Protein AF-A0A554VEY0-F1 (afdb_monomer)

Mean predicted aligned error: 21.88 Å

Solvent-accessible surface area (backbone atoms only — not comparable to full-atom values): 19152 Å² total; per-residue (Å²): 123,80,42,67,75,63,59,64,52,48,30,68,74,71,69,50,80,74,52,72,66,58,48,48,42,41,59,70,47,52,91,49,82,88,79,50,58,67,64,71,43,78,49,68,50,99,81,55,27,39,37,39,31,32,68,87,72,49,74,50,74,48,72,47,91,69,84,65,83,89,52,62,75,72,75,48,81,67,46,56,59,55,53,48,55,51,51,51,51,51,52,56,58,52,74,75,55,78,84,90,50,93,98,57,71,98,56,102,76,62,69,49,70,72,53,48,55,52,54,61,55,50,79,69,66,71,76,70,98,71,74,65,61,76,77,45,85,65,47,51,58,53,52,5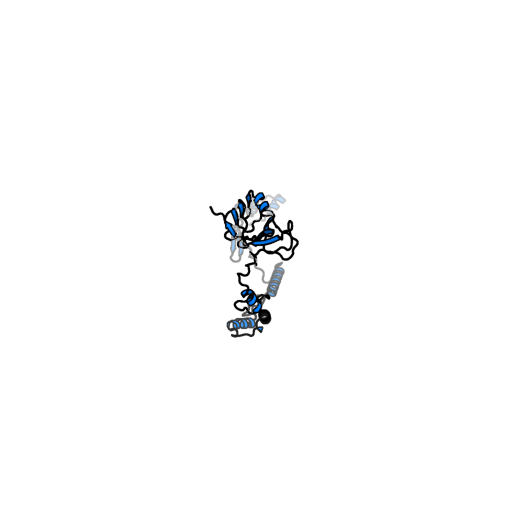2,51,53,51,53,57,54,72,71,55,79,83,88,50,94,98,57,76,96,54,101,76,65,70,48,71,69,53,48,52,53,55,69,67,53,56,92,71,71,76,67,66,90,58,45,81,61,70,40,75,69,85,48,66,59,98,86,31,49,28,32,37,32,38,40,78,47,73,81,74,94,65,71,37,31,45,33,38,41,34,59,56,69,48,86,84,54,77,47,48,32,41,38,65,78,73,89,74,85,88,69,94,72,77,78,63,75,39,51,44,58,60,56,24,50,78,54,75,20,48,72,47,80,50,51,42,38,38,40,39,32,58,45,75,80,60,64,78,32,32,44,36,41,38,34,54,64,63,78,92,91,61,65,95,68,61,79,46,82,45,68,68,73,133

Organism: NCBI:txid2047982

Structure (mmCIF, N/CA/C/O backbone):
data_AF-A0A554VEY0-F1
#
_entry.id   AF-A0A554VEY0-F1
#
loop_
_atom_site.group_PDB
_atom_site.id
_atom_site.type_symbol
_atom_site.label_atom_id
_atom_site.label_alt_id
_atom_site.label_comp_id
_atom_site.label_asym_id
_atom_site.label_entity_id
_atom_site.label_seq_id
_atom_site.pdbx_PDB_ins_code
_atom_site.Cartn_x
_atom_site.Cartn_y
_atom_site.Cartn_z
_atom_site.occupancy
_atom_site.B_iso_or_equiv
_atom_site.auth_seq_id
_atom_site.auth_comp_id
_atom_site.auth_asym_id
_atom_site.auth_atom_id
_atom_site.pdbx_PDB_model_num
ATOM 1 N N . MET A 1 1 ? 37.063 16.895 -83.286 1.00 59.06 1 MET A N 1
ATOM 2 C CA . MET A 1 1 ? 37.687 16.487 -82.000 1.00 59.06 1 MET A CA 1
ATOM 3 C C . MET A 1 1 ? 37.494 17.622 -81.015 1.00 59.06 1 MET A C 1
ATOM 5 O O . MET A 1 1 ? 37.736 18.751 -81.431 1.00 59.06 1 MET A O 1
ATOM 9 N N . LYS A 1 2 ? 37.096 17.341 -79.762 1.00 71.31 2 LYS A N 1
ATOM 10 C CA . LYS A 1 2 ? 36.996 18.375 -78.718 1.00 71.31 2 LYS A CA 1
ATOM 11 C C . LYS A 1 2 ? 38.356 19.089 -78.577 1.00 71.31 2 LYS A C 1
ATOM 13 O O . LYS A 1 2 ? 39.394 18.428 -78.534 1.00 71.31 2 LYS A O 1
ATOM 18 N N . LYS A 1 3 ? 38.370 20.419 -78.570 1.00 81.19 3 LYS A N 1
ATOM 19 C CA . LYS A 1 3 ? 39.560 21.266 -78.435 1.00 81.19 3 LYS A CA 1
ATOM 20 C C . LYS A 1 3 ? 39.662 21.784 -76.994 1.00 81.19 3 LYS A C 1
ATOM 22 O O . LYS A 1 3 ? 38.644 22.114 -76.392 1.00 81.19 3 LYS A O 1
ATOM 27 N N . PRO A 1 4 ? 40.872 21.853 -76.416 1.00 80.31 4 PRO A N 1
ATOM 28 C CA . PRO A 1 4 ? 41.044 22.288 -75.036 1.00 80.31 4 PRO A CA 1
ATOM 29 C C . PRO A 1 4 ? 40.808 23.800 -74.868 1.00 80.31 4 PRO A C 1
ATOM 31 O O . PRO A 1 4 ? 41.247 24.603 -75.690 1.00 80.31 4 PRO A O 1
ATOM 34 N N . LEU A 1 5 ? 40.199 24.186 -73.737 1.00 77.50 5 LEU A N 1
ATOM 35 C CA . LEU A 1 5 ? 39.862 25.575 -73.362 1.00 77.50 5 LEU A CA 1
ATOM 36 C C . LEU A 1 5 ? 41.054 26.549 -73.436 1.00 77.50 5 LEU A C 1
ATOM 38 O O . LEU A 1 5 ? 40.862 27.739 -73.678 1.00 77.50 5 LEU A O 1
ATOM 42 N N . HIS A 1 6 ? 42.285 26.071 -73.231 1.00 82.38 6 HIS A N 1
ATOM 43 C CA . HIS A 1 6 ? 43.461 26.944 -73.226 1.00 82.38 6 HIS A CA 1
ATOM 44 C C . HIS A 1 6 ? 43.762 27.570 -74.597 1.00 82.38 6 HIS A C 1
ATOM 46 O O . HIS A 1 6 ? 44.357 28.638 -74.628 1.00 82.38 6 HIS A O 1
ATOM 52 N N . LEU A 1 7 ? 43.308 26.977 -75.709 1.00 85.62 7 LEU A N 1
ATOM 53 C CA . LEU A 1 7 ? 43.541 27.532 -77.049 1.00 85.62 7 LEU A CA 1
ATOM 54 C C . LEU A 1 7 ? 42.866 28.894 -77.242 1.00 85.62 7 LEU A C 1
ATOM 56 O O . LEU A 1 7 ? 43.456 29.786 -77.842 1.00 85.62 7 LEU A O 1
ATOM 60 N N . ILE A 1 8 ? 41.668 29.072 -76.671 1.00 84.38 8 ILE A N 1
ATOM 61 C CA . ILE A 1 8 ? 40.968 30.362 -76.687 1.00 84.38 8 ILE A CA 1
ATOM 62 C C . ILE A 1 8 ? 41.798 31.409 -75.941 1.00 84.38 8 ILE A C 1
ATOM 64 O O . ILE A 1 8 ? 41.966 32.519 -76.434 1.00 84.38 8 ILE A O 1
ATOM 68 N N . LYS A 1 9 ? 42.355 31.048 -74.775 1.00 86.19 9 LYS A N 1
ATOM 69 C CA . LYS A 1 9 ? 43.206 31.953 -73.988 1.00 86.19 9 LYS A CA 1
ATOM 70 C C . LYS A 1 9 ? 44.446 32.368 -74.769 1.00 86.19 9 LYS A C 1
ATOM 72 O O . LYS A 1 9 ? 44.747 33.553 -74.814 1.00 86.19 9 LYS A O 1
ATOM 77 N N . THR A 1 10 ? 45.097 31.418 -75.439 1.00 89.88 10 THR A N 1
ATOM 78 C CA . THR A 1 10 ? 46.284 31.701 -76.248 1.00 89.88 10 THR A CA 1
ATOM 79 C C . THR A 1 10 ? 45.993 32.729 -77.340 1.00 89.88 10 THR A C 1
ATOM 81 O O . THR A 1 10 ? 46.757 33.673 -77.454 1.00 89.88 10 THR A O 1
ATOM 84 N N . TRP A 1 11 ? 44.873 32.634 -78.069 1.00 91.50 11 TRP A N 1
ATOM 85 C CA . TRP A 1 11 ? 44.513 33.636 -79.088 1.00 91.50 11 TRP A CA 1
ATOM 86 C C . TRP A 1 11 ? 44.357 35.051 -78.517 1.00 91.50 11 TRP A C 1
ATOM 88 O O . TRP A 1 11 ? 44.820 36.017 -79.119 1.00 91.50 11 TRP A O 1
ATOM 98 N N . PHE A 1 12 ? 43.759 35.185 -77.329 1.00 86.00 12 PHE A N 1
ATOM 99 C CA . PHE A 1 12 ? 43.650 36.484 -76.657 1.00 86.00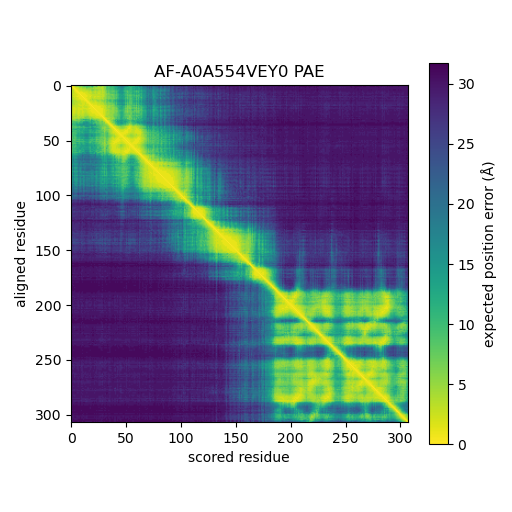 12 PHE A CA 1
ATOM 100 C C . PHE A 1 12 ? 44.999 37.009 -76.150 1.00 86.00 12 PHE A C 1
ATOM 102 O O . PHE A 1 12 ? 45.239 38.212 -76.204 1.00 86.00 12 PHE A O 1
ATOM 109 N N . GLU A 1 13 ? 45.872 36.128 -75.659 1.00 92.75 13 GLU A N 1
ATOM 110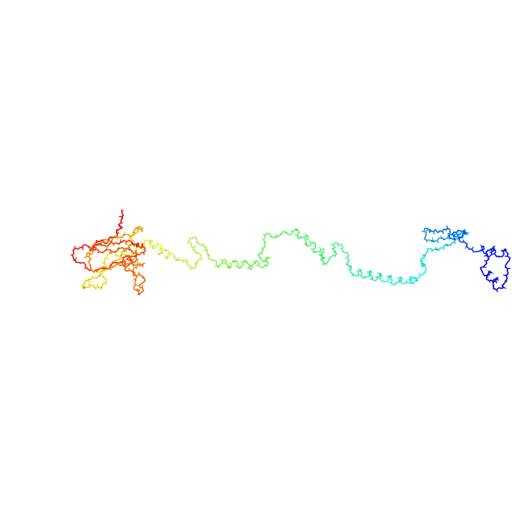 C CA . GLU A 1 13 ? 47.191 36.491 -75.129 1.00 92.75 13 GLU A CA 1
ATOM 111 C C . GLU A 1 13 ? 48.180 36.881 -76.233 1.00 92.75 13 GLU A C 1
ATOM 113 O O . GLU A 1 13 ? 48.968 37.809 -76.051 1.00 92.75 13 GLU A O 1
ATOM 118 N N . THR A 1 14 ? 48.142 36.195 -77.378 1.00 90.94 14 THR A N 1
ATOM 119 C CA . THR A 1 14 ? 49.048 36.447 -78.507 1.00 90.94 14 THR A CA 1
ATOM 120 C C . THR A 1 14 ? 48.505 37.479 -79.494 1.00 90.94 14 THR A C 1
ATOM 122 O O . THR A 1 14 ? 49.262 37.983 -80.321 1.00 90.94 14 THR A O 1
ATOM 125 N N . GLY A 1 15 ? 47.216 37.826 -79.402 1.00 88.94 15 GLY A N 1
ATOM 126 C CA . GLY A 1 15 ? 46.535 38.700 -80.359 1.00 88.94 15 GLY A CA 1
ATOM 127 C C . GLY A 1 15 ? 46.222 38.019 -81.696 1.00 88.94 15 GLY A C 1
ATOM 128 O O . GLY A 1 15 ? 45.853 38.699 -82.655 1.00 88.94 15 GLY A O 1
ATOM 129 N N . ASP A 1 16 ? 46.365 36.693 -81.771 1.00 90.94 16 ASP A N 1
ATOM 130 C CA . ASP A 1 16 ? 46.045 35.915 -82.962 1.00 90.94 16 ASP A CA 1
ATOM 131 C C . ASP A 1 16 ? 44.530 35.827 -83.170 1.00 90.94 16 ASP A C 1
ATOM 133 O O . ASP A 1 16 ? 43.756 35.606 -82.238 1.00 90.94 16 ASP A O 1
ATOM 137 N N . VAL A 1 17 ? 44.093 35.936 -84.426 1.00 89.56 17 VAL A N 1
ATOM 138 C CA . VAL A 1 17 ? 42.683 35.755 -84.791 1.00 89.56 17 VAL A CA 1
ATOM 139 C C . VAL A 1 17 ? 42.487 34.323 -85.294 1.00 89.56 17 VAL A C 1
ATOM 141 O O . VAL A 1 17 ? 43.055 33.971 -86.333 1.00 89.56 17 VAL A O 1
ATOM 144 N N . PRO A 1 18 ? 41.700 33.476 -84.603 1.00 90.25 18 PRO A N 1
ATOM 145 C CA . PRO A 1 18 ? 41.428 32.129 -85.084 1.00 90.25 18 PRO A CA 1
ATOM 146 C C . PRO A 1 18 ? 40.650 32.168 -86.397 1.00 90.25 18 PRO A C 1
ATOM 148 O O . PRO A 1 18 ? 39.843 33.064 -86.650 1.00 90.25 18 PRO A O 1
ATOM 151 N N . THR A 1 19 ? 40.823 31.135 -87.217 1.00 92.06 19 THR A N 1
ATOM 152 C CA . THR A 1 19 ? 39.892 30.895 -88.322 1.00 92.06 19 THR A CA 1
ATOM 153 C C . THR A 1 19 ? 38.500 30.575 -87.777 1.00 92.06 19 THR A C 1
ATOM 155 O O . THR A 1 19 ? 38.353 30.078 -86.657 1.00 92.06 19 THR A O 1
ATOM 158 N N . GLN A 1 20 ? 37.471 30.790 -88.599 1.00 90.81 20 GLN A N 1
ATOM 159 C CA . GLN A 1 20 ? 36.093 30.446 -88.248 1.00 90.81 20 GLN A CA 1
ATOM 160 C C . GLN A 1 20 ? 35.978 28.990 -87.756 1.00 90.81 20 GLN A C 1
ATOM 162 O O . GLN A 1 20 ? 35.394 28.747 -86.703 1.00 90.81 20 GLN A O 1
ATOM 167 N N . GLN A 1 21 ? 36.599 28.031 -88.452 1.00 89.19 21 GLN A N 1
ATOM 168 C CA . GLN A 1 21 ? 36.568 26.623 -88.042 1.00 89.19 21 GLN A CA 1
ATOM 169 C C . GLN A 1 21 ? 37.259 26.391 -86.694 1.00 89.19 21 GLN A C 1
ATOM 171 O O . GLN A 1 21 ? 36.742 25.653 -85.866 1.00 89.19 21 GLN A O 1
ATOM 176 N N . GLN A 1 22 ? 38.406 27.032 -86.447 1.00 88.25 22 GLN A N 1
ATOM 177 C CA . GLN A 1 22 ? 39.110 26.908 -85.166 1.00 88.25 22 GLN A CA 1
ATOM 178 C C . GLN A 1 22 ? 38.266 27.442 -84.007 1.00 88.25 22 GLN A C 1
ATOM 180 O O . GLN A 1 22 ? 38.216 26.814 -82.950 1.00 88.25 22 GLN A O 1
ATOM 185 N N . PHE A 1 23 ? 37.587 28.572 -84.214 1.00 87.31 23 PHE A N 1
ATOM 186 C CA . PHE A 1 23 ? 36.698 29.155 -83.219 1.00 87.31 23 PHE A CA 1
ATOM 187 C C . PHE A 1 23 ? 35.493 28.250 -82.931 1.00 87.31 23 PHE A C 1
ATOM 189 O O . PHE A 1 23 ? 35.236 27.948 -81.766 1.00 87.31 23 PHE A O 1
ATOM 196 N N . HIS A 1 24 ? 34.804 27.760 -83.969 1.00 85.69 24 HIS A N 1
ATOM 197 C CA . HIS A 1 24 ? 33.686 26.824 -83.805 1.00 85.69 24 HIS A CA 1
ATOM 198 C C . HIS A 1 24 ? 34.126 25.525 -83.125 1.00 85.69 24 HIS A C 1
ATOM 200 O O . HIS A 1 24 ? 33.531 25.146 -82.125 1.00 85.69 24 HIS A O 1
ATOM 206 N N . ASP A 1 25 ? 35.224 24.902 -83.566 1.00 85.88 25 ASP A N 1
ATOM 207 C CA . ASP A 1 25 ? 35.742 23.674 -82.952 1.00 85.88 25 ASP A CA 1
ATOM 208 C C . ASP A 1 25 ? 36.028 23.854 -81.451 1.00 85.88 25 ASP A C 1
ATOM 210 O O . ASP A 1 25 ? 35.792 22.944 -80.656 1.00 85.88 25 ASP A O 1
ATOM 214 N N . ALA A 1 26 ? 36.551 25.016 -81.048 1.00 85.50 26 ALA A N 1
ATOM 215 C CA . ALA A 1 26 ? 36.801 25.333 -79.646 1.00 85.50 26 ALA A CA 1
ATOM 216 C C . ALA A 1 26 ? 35.509 25.579 -78.860 1.00 85.50 26 ALA A C 1
ATOM 218 O O . ALA A 1 26 ? 35.370 25.064 -77.752 1.00 85.50 26 ALA A O 1
ATOM 219 N N . TRP A 1 27 ? 34.559 26.325 -79.421 1.00 80.62 27 TRP A N 1
ATOM 220 C CA . TRP A 1 27 ? 33.312 26.678 -78.743 1.00 80.62 27 TRP A CA 1
ATOM 221 C C . TRP A 1 27 ? 32.321 25.506 -78.647 1.00 80.62 27 TRP A C 1
ATOM 223 O O . TRP A 1 27 ? 31.682 25.301 -77.616 1.00 80.62 27 TRP A O 1
ATOM 233 N N . ASP A 1 28 ? 32.255 24.665 -79.675 1.00 80.38 28 ASP A N 1
ATOM 234 C CA . ASP A 1 28 ? 31.410 23.464 -79.714 1.00 80.38 28 ASP A CA 1
ATOM 235 C C . ASP A 1 28 ? 31.953 22.339 -78.818 1.00 80.38 28 ASP A C 1
ATOM 237 O O . ASP A 1 28 ? 31.284 21.336 -78.575 1.00 80.38 28 ASP A O 1
ATOM 241 N N . SER A 1 29 ? 33.165 22.506 -78.280 1.00 79.31 29 SER A N 1
ATOM 242 C CA . SER A 1 29 ? 33.739 21.592 -77.289 1.00 79.31 29 SER A CA 1
ATOM 243 C C . SER A 1 29 ? 33.192 21.802 -75.874 1.00 79.31 29 SER A C 1
ATOM 245 O O . SER A 1 29 ? 33.433 20.953 -75.012 1.00 79.31 29 SER A O 1
ATOM 247 N N . PHE A 1 30 ? 32.470 22.900 -75.620 1.00 77.19 30 PHE A N 1
ATOM 248 C CA . PHE A 1 30 ? 31.799 23.150 -74.344 1.00 77.19 30 PHE A CA 1
ATOM 249 C C . PHE A 1 30 ? 30.399 22.534 -74.315 1.00 77.19 30 PHE A C 1
ATOM 251 O O . PHE A 1 30 ? 29.699 22.459 -75.323 1.00 77.19 30 PHE A O 1
ATOM 258 N N . HIS A 1 31 ? 29.967 22.131 -73.122 1.00 73.69 31 HIS A N 1
ATOM 259 C CA . HIS A 1 31 ? 28.577 21.757 -72.890 1.00 73.69 31 HIS A CA 1
ATOM 260 C C . HIS A 1 31 ? 27.720 23.030 -72.814 1.00 73.69 31 HIS A C 1
ATOM 262 O O . HIS A 1 31 ? 27.912 23.853 -71.918 1.00 73.69 31 HIS A O 1
ATOM 268 N N . HIS A 1 32 ? 26.779 23.198 -73.747 1.00 67.31 32 HIS A N 1
ATOM 269 C CA . HIS A 1 32 ? 25.853 24.336 -73.778 1.00 67.31 32 HIS A CA 1
ATOM 270 C C . HIS A 1 32 ? 24.536 23.974 -73.090 1.00 67.31 32 HIS A C 1
ATOM 272 O O . HIS A 1 32 ? 24.021 22.878 -73.281 1.00 67.31 32 HIS A O 1
ATOM 278 N N . LYS A 1 33 ? 23.956 24.909 -72.328 1.00 56.88 33 LYS A N 1
ATOM 279 C CA . LYS A 1 33 ? 22.673 24.716 -71.616 1.00 56.88 33 LYS A CA 1
ATOM 280 C C . LYS A 1 33 ? 21.499 24.371 -72.548 1.00 56.88 33 LYS A C 1
ATOM 282 O O . LYS A 1 33 ? 20.533 23.753 -72.118 1.00 56.88 33 LYS A O 1
ATOM 287 N N . ASP A 1 34 ? 21.601 24.779 -73.812 1.00 60.84 34 ASP A N 1
ATOM 288 C CA . ASP A 1 34 ? 20.573 24.575 -74.833 1.00 60.84 34 ASP A CA 1
ATOM 289 C C . ASP A 1 34 ? 20.759 23.230 -75.575 1.00 60.84 34 ASP A C 1
ATOM 291 O O . ASP A 1 34 ? 19.881 22.821 -76.331 1.00 60.84 34 ASP A O 1
ATOM 295 N N . ASN A 1 35 ? 21.858 22.499 -75.316 1.00 67.00 35 ASN A N 1
ATOM 296 C CA . ASN A 1 35 ? 22.122 21.156 -75.861 1.00 67.00 35 ASN A CA 1
ATOM 297 C C . ASN A 1 35 ? 21.415 20.033 -75.070 1.00 67.00 35 ASN A C 1
ATOM 299 O O . ASN A 1 35 ? 21.610 18.856 -75.373 1.00 67.00 35 ASN A O 1
ATOM 303 N N . GLY A 1 36 ? 20.609 20.389 -74.065 1.00 68.75 36 GLY A N 1
ATOM 304 C CA . GLY A 1 36 ? 19.966 19.463 -73.133 1.00 68.75 36 GLY A CA 1
ATOM 305 C C . GLY A 1 36 ? 20.695 19.353 -71.790 1.00 68.75 36 GLY A C 1
ATOM 306 O O . GLY A 1 36 ? 21.663 20.064 -71.516 1.00 68.75 36 GLY A O 1
ATOM 307 N N . GLU A 1 37 ? 20.203 18.467 -70.924 1.00 69.81 37 GLU A N 1
ATOM 308 C CA . GLU A 1 37 ? 20.822 18.202 -69.625 1.00 69.81 37 GLU A CA 1
ATOM 309 C C . GLU A 1 37 ? 22.132 17.416 -69.811 1.00 69.81 37 GLU A C 1
ATOM 311 O O . GLU A 1 37 ? 22.173 16.402 -70.505 1.00 69.81 37 GLU A O 1
ATOM 316 N N . VAL A 1 38 ? 23.225 17.879 -69.187 1.00 77.81 38 VAL A N 1
ATOM 317 C CA . VAL A 1 38 ? 24.535 17.189 -69.219 1.00 77.81 38 VAL A CA 1
ATOM 318 C C . VAL A 1 38 ? 24.414 15.778 -68.650 1.00 77.81 38 VAL A C 1
ATOM 320 O O . VAL A 1 38 ? 25.012 14.842 -69.181 1.00 77.81 38 VAL A O 1
ATOM 323 N N . LEU A 1 39 ? 23.613 15.653 -67.594 1.00 80.69 39 LEU A N 1
ATOM 324 C CA . LEU A 1 39 ? 23.177 14.399 -67.017 1.00 80.69 39 LEU A CA 1
ATOM 325 C C . LEU A 1 39 ? 21.795 14.067 -67.578 1.00 80.69 39 LEU A C 1
ATOM 327 O O . LEU A 1 39 ? 20.841 14.773 -67.286 1.00 80.69 39 LEU A O 1
ATOM 331 N N . VAL A 1 40 ? 21.681 12.982 -68.330 1.00 84.94 40 VAL A N 1
ATOM 332 C CA . VAL A 1 40 ? 20.403 12.543 -68.918 1.00 84.94 40 VAL A CA 1
ATOM 333 C C . VAL A 1 40 ? 19.748 11.419 -68.120 1.00 84.94 40 VAL A C 1
ATOM 335 O O . VAL A 1 40 ? 18.616 11.031 -68.399 1.00 84.94 40 VAL A O 1
ATOM 338 N N . GLY A 1 41 ? 20.449 10.878 -67.121 1.00 85.81 41 GLY A N 1
ATOM 339 C CA . GLY A 1 41 ? 19.922 9.819 -66.278 1.00 85.81 41 GLY A CA 1
ATOM 340 C C . GLY A 1 41 ? 20.690 9.645 -64.976 1.00 85.81 41 GLY A C 1
ATOM 341 O O . GLY A 1 41 ? 21.904 9.833 -64.902 1.00 85.81 41 GLY A O 1
ATOM 342 N N . LYS A 1 42 ? 19.952 9.237 -63.945 1.00 91.88 42 LYS A N 1
ATOM 343 C CA . LYS A 1 42 ? 20.491 8.725 -62.690 1.00 91.88 42 LYS A CA 1
ATOM 344 C C . LYS A 1 42 ? 19.762 7.436 -62.360 1.00 91.88 42 LYS A C 1
ATOM 346 O O . LYS A 1 42 ? 18.538 7.440 -62.235 1.00 91.88 42 LYS A O 1
ATOM 351 N N . THR A 1 43 ? 20.508 6.362 -62.161 1.00 92.88 43 THR A N 1
ATOM 352 C CA . THR A 1 43 ? 19.964 5.084 -61.704 1.00 92.88 43 THR A CA 1
ATOM 353 C C . THR A 1 43 ? 20.718 4.609 -60.470 1.00 92.88 43 THR A C 1
ATOM 355 O O . THR A 1 43 ? 21.873 4.972 -60.238 1.00 92.88 43 THR A O 1
ATOM 358 N N . VAL A 1 44 ? 20.0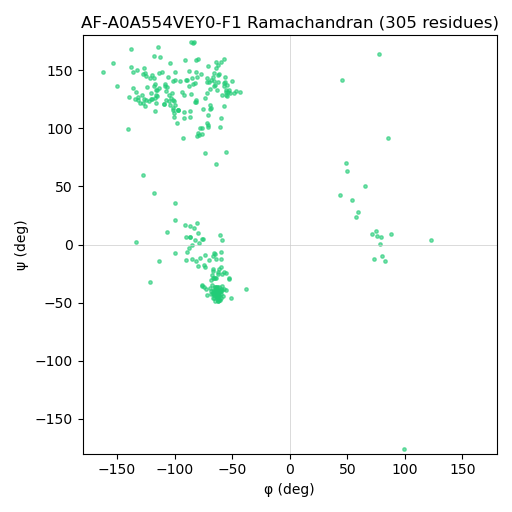26 3.837 -59.635 1.00 92.94 44 VAL A N 1
ATOM 359 C CA . VAL A 1 44 ? 20.616 3.124 -58.502 1.00 92.94 44 VAL A CA 1
ATOM 360 C C . VAL A 1 44 ? 20.297 1.655 -58.715 1.00 92.94 44 VAL A C 1
ATOM 362 O O . VAL A 1 44 ? 19.130 1.314 -58.904 1.00 92.94 44 VAL A O 1
ATOM 365 N N . ASN A 1 45 ? 21.322 0.808 -58.756 1.00 90.44 45 ASN A N 1
ATOM 366 C CA . ASN A 1 45 ? 21.128 -0.629 -58.935 1.00 90.44 45 ASN A CA 1
ATOM 367 C C . ASN A 1 45 ? 20.798 -1.320 -57.595 1.00 90.44 45 ASN A C 1
ATOM 369 O O . ASN A 1 45 ? 20.888 -0.714 -56.527 1.00 90.44 45 ASN A O 1
ATOM 373 N N . ASP A 1 46 ? 20.480 -2.615 -57.636 1.00 89.75 46 ASP A N 1
ATOM 374 C CA . ASP A 1 46 ? 20.161 -3.407 -56.434 1.00 89.75 46 ASP A CA 1
ATOM 375 C C . ASP A 1 46 ? 21.324 -3.495 -55.429 1.00 89.75 46 ASP A C 1
ATOM 377 O O . ASP A 1 46 ? 21.121 -3.756 -54.242 1.00 89.75 46 ASP A O 1
ATOM 381 N N . LYS A 1 47 ? 22.560 -3.264 -55.889 1.00 85.56 47 LYS A N 1
ATOM 382 C CA . LYS A 1 47 ? 23.755 -3.214 -55.038 1.00 85.56 47 LYS A CA 1
ATOM 383 C C . LYS A 1 47 ? 23.922 -1.857 -54.353 1.00 85.56 47 LYS A C 1
ATOM 385 O O . LYS A 1 47 ? 24.662 -1.778 -53.377 1.00 85.56 47 LYS A O 1
ATOM 390 N N . GLY A 1 48 ? 23.193 -0.830 -54.789 1.00 86.06 48 GLY A N 1
ATOM 391 C CA . GLY A 1 48 ? 23.265 0.542 -54.292 1.00 86.06 48 GLY A CA 1
ATOM 392 C C . GLY A 1 48 ? 24.309 1.411 -54.993 1.00 86.06 48 GLY A C 1
ATOM 393 O O . GLY A 1 48 ? 24.559 2.521 -54.525 1.00 86.06 48 GLY A O 1
ATOM 394 N N . ASP A 1 49 ? 24.907 0.931 -56.085 1.00 91.94 49 ASP A N 1
ATOM 395 C CA . ASP A 1 49 ? 25.810 1.736 -56.906 1.00 91.94 49 ASP A CA 1
ATOM 396 C C . ASP A 1 49 ? 24.998 2.798 -57.642 1.00 91.94 49 ASP A C 1
ATOM 398 O O . ASP A 1 49 ? 23.897 2.531 -58.137 1.00 91.94 49 ASP A O 1
ATOM 402 N N . ILE A 1 50 ? 25.547 4.004 -57.731 1.00 93.94 50 ILE A N 1
ATOM 403 C CA . ILE A 1 50 ? 24.909 5.125 -58.414 1.00 93.94 50 ILE A CA 1
ATOM 404 C C . ILE A 1 50 ? 25.537 5.250 -59.794 1.00 93.94 50 ILE A C 1
ATOM 406 O O . ILE A 1 50 ? 26.735 5.497 -59.905 1.00 93.94 50 ILE A O 1
ATOM 410 N N . THR A 1 51 ? 24.721 5.119 -60.838 1.00 93.50 51 THR A N 1
ATOM 411 C CA . THR A 1 51 ? 25.151 5.360 -62.218 1.00 93.50 51 THR A CA 1
ATOM 412 C C . THR A 1 51 ? 24.591 6.689 -62.698 1.00 93.50 51 THR A C 1
ATOM 414 O O . THR A 1 51 ? 23.380 6.924 -62.673 1.00 93.50 51 THR A O 1
ATOM 417 N N . PHE A 1 52 ? 25.488 7.567 -63.125 1.00 92.56 52 PHE A N 1
ATOM 418 C CA . PHE A 1 52 ? 25.177 8.814 -63.806 1.00 92.56 52 PHE A CA 1
ATOM 419 C C . PHE A 1 52 ? 25.395 8.617 -65.305 1.00 92.56 52 PHE A C 1
ATOM 421 O O . PHE A 1 52 ? 26.490 8.238 -65.711 1.00 92.56 52 PHE A O 1
ATOM 428 N N . VAL A 1 53 ? 24.364 8.872 -66.114 1.00 89.50 53 VAL A N 1
ATOM 429 C CA . VAL A 1 53 ? 24.430 8.778 -67.579 1.00 89.50 53 VAL A CA 1
ATOM 430 C C . VAL A 1 53 ? 24.557 10.182 -68.150 1.00 89.50 53 VAL A C 1
ATOM 432 O O . VAL A 1 53 ? 23.712 11.043 -67.882 1.00 89.50 53 VAL A O 1
ATOM 435 N N . PHE A 1 54 ? 25.599 10.414 -68.940 1.00 85.00 54 PHE A N 1
ATOM 436 C CA . PHE A 1 54 ? 25.846 11.693 -69.591 1.00 85.00 54 PHE A CA 1
ATOM 437 C C . PHE A 1 54 ? 25.211 11.756 -70.983 1.00 85.00 54 PHE A C 1
ATOM 439 O O . PHE A 1 54 ? 24.917 10.744 -71.620 1.00 85.00 54 PHE A O 1
ATOM 446 N N . SER A 1 55 ? 24.988 12.974 -71.470 1.00 80.56 55 SER A N 1
ATOM 447 C CA . SER A 1 55 ? 24.416 13.242 -72.802 1.00 80.56 55 SER A CA 1
ATOM 448 C C . SER A 1 55 ? 25.193 12.627 -73.979 1.00 80.56 55 SER A C 1
ATOM 450 O O . SER A 1 55 ? 24.608 12.369 -75.031 1.00 80.56 55 SER A O 1
ATOM 452 N N . ASP A 1 56 ? 26.486 12.338 -73.815 1.00 79.44 56 ASP A N 1
ATOM 453 C CA . ASP A 1 56 ? 27.326 11.638 -74.798 1.00 79.44 56 ASP A CA 1
ATOM 454 C C . ASP A 1 56 ? 27.276 10.105 -74.679 1.00 79.44 56 ASP A C 1
ATOM 456 O O . ASP A 1 56 ? 27.949 9.411 -75.443 1.00 79.44 56 ASP A O 1
ATOM 460 N N . LYS A 1 57 ? 26.400 9.585 -73.807 1.00 79.19 57 LYS A N 1
ATOM 461 C CA . LYS A 1 57 ? 26.212 8.165 -73.474 1.00 79.19 57 LYS A CA 1
ATOM 462 C C . LYS A 1 57 ? 27.353 7.554 -72.659 1.00 79.19 57 LYS A C 1
ATOM 464 O O . LYS A 1 57 ? 27.351 6.339 -72.476 1.00 79.19 57 LYS A O 1
ATOM 469 N N . GLU A 1 58 ? 28.304 8.352 -72.171 1.00 83.06 58 GLU A N 1
ATOM 470 C CA . GLU A 1 58 ? 29.247 7.872 -71.162 1.00 83.06 58 GLU A CA 1
ATOM 471 C C . GLU A 1 58 ? 28.538 7.687 -69.813 1.00 83.06 58 GLU A C 1
ATOM 473 O O . GLU A 1 58 ? 27.535 8.342 -69.509 1.00 83.06 58 GLU A O 1
ATOM 478 N N . GLU A 1 59 ? 29.069 6.782 -68.994 1.00 89.94 59 GLU A N 1
ATOM 479 C CA . GLU A 1 59 ? 28.538 6.468 -67.670 1.00 89.94 59 GLU A CA 1
ATOM 480 C C . GLU A 1 59 ? 29.622 6.658 -66.604 1.00 89.94 59 GLU A C 1
ATOM 482 O O . GLU A 1 59 ? 30.757 6.209 -66.766 1.00 89.94 59 GLU A O 1
ATOM 487 N N . LEU A 1 60 ? 29.262 7.302 -65.490 1.00 89.75 60 LEU A N 1
ATOM 488 C CA . LEU A 1 60 ? 30.064 7.329 -64.266 1.00 89.75 60 LEU A CA 1
ATOM 489 C C . LEU A 1 60 ? 29.367 6.488 -63.202 1.00 89.75 60 LEU A C 1
ATOM 491 O O . LEU A 1 60 ? 28.245 6.800 -62.798 1.00 89.75 60 LEU A O 1
ATOM 495 N N . ILE A 1 61 ? 30.063 5.463 -62.718 1.00 90.50 61 ILE A N 1
ATOM 496 C CA . ILE A 1 61 ? 29.580 4.580 -61.657 1.00 90.50 61 ILE A CA 1
ATOM 497 C C . ILE A 1 61 ? 30.295 4.944 -60.357 1.00 90.50 61 ILE A C 1
ATOM 499 O O . ILE A 1 61 ? 31.519 4.866 -60.265 1.00 90.50 61 ILE A O 1
ATOM 503 N N . ILE A 1 62 ? 29.521 5.338 -59.348 1.00 90.75 62 ILE A N 1
ATOM 504 C CA . ILE A 1 62 ? 29.981 5.427 -57.964 1.00 90.75 62 ILE A CA 1
ATOM 505 C C . ILE A 1 62 ? 29.528 4.147 -57.275 1.00 90.75 62 ILE A C 1
ATOM 507 O O . ILE A 1 62 ? 28.342 3.981 -56.979 1.00 90.75 62 ILE A O 1
ATOM 511 N N . GLU A 1 63 ? 30.474 3.240 -57.048 1.00 89.69 63 GLU A N 1
ATOM 512 C CA . GLU A 1 63 ? 30.213 2.004 -56.318 1.00 89.69 63 GLU A CA 1
ATOM 513 C C . GLU A 1 63 ? 29.779 2.323 -54.886 1.00 89.69 63 GLU A C 1
ATOM 515 O O . GLU A 1 63 ? 30.313 3.231 -54.233 1.00 89.69 63 GLU A O 1
ATOM 520 N N . LYS A 1 64 ? 28.794 1.577 -54.382 1.00 86.31 64 LYS A N 1
ATOM 521 C CA . LYS A 1 64 ? 28.425 1.643 -52.972 1.00 86.31 64 LYS A CA 1
ATOM 522 C C . LYS A 1 64 ? 29.670 1.374 -52.138 1.00 86.31 64 LYS A C 1
ATOM 524 O O . LYS A 1 64 ? 30.422 0.443 -52.415 1.00 86.31 64 LYS A O 1
ATOM 529 N N . PHE A 1 65 ? 29.856 2.143 -51.067 1.00 79.50 65 PHE A N 1
ATOM 530 C CA . PHE A 1 65 ? 30.917 1.848 -50.115 1.00 79.50 65 PHE A CA 1
ATOM 531 C C . PHE A 1 65 ? 30.711 0.446 -49.525 1.00 79.50 65 PHE A C 1
ATOM 533 O O . PHE A 1 65 ? 29.784 0.208 -48.745 1.00 79.50 65 PHE A O 1
ATOM 540 N N . ILE A 1 66 ? 31.582 -0.478 -49.921 1.00 77.06 66 ILE A N 1
ATOM 541 C CA . ILE A 1 66 ? 31.712 -1.805 -49.333 1.00 77.06 66 ILE A CA 1
ATOM 542 C C . ILE A 1 66 ? 32.940 -1.739 -48.420 1.00 77.06 66 ILE A C 1
ATOM 544 O O . ILE A 1 66 ? 34.037 -1.475 -48.918 1.00 77.06 66 ILE A O 1
ATOM 548 N N . PRO A 1 67 ? 32.787 -1.944 -47.099 1.00 75.06 67 PRO A N 1
ATOM 549 C CA . PRO A 1 67 ? 33.923 -1.995 -46.190 1.00 75.06 67 PRO A CA 1
ATOM 550 C C . PRO A 1 67 ? 34.932 -3.043 -46.667 1.00 75.06 67 PRO A C 1
ATOM 552 O O . PRO A 1 67 ? 34.570 -4.196 -46.910 1.00 75.06 67 PRO A O 1
ATOM 555 N N . ASP A 1 68 ? 36.195 -2.648 -46.797 1.00 82.38 68 ASP A N 1
ATOM 556 C CA . ASP A 1 68 ? 37.265 -3.565 -47.174 1.00 82.38 68 ASP A CA 1
ATOM 557 C C . ASP A 1 68 ? 37.560 -4.517 -46.006 1.00 82.38 68 ASP A C 1
ATOM 559 O O . ASP A 1 68 ? 38.217 -4.157 -45.030 1.00 82.38 68 ASP A O 1
ATOM 563 N N . VAL A 1 69 ? 37.068 -5.751 -46.121 1.00 81.75 69 VAL A N 1
ATOM 564 C CA . VAL A 1 69 ? 37.233 -6.810 -45.112 1.00 81.75 69 VAL A CA 1
ATOM 565 C C . VAL A 1 69 ? 38.682 -7.283 -44.948 1.00 81.75 69 VAL A C 1
ATOM 567 O O . VAL A 1 69 ? 38.969 -8.029 -44.015 1.00 81.75 69 VAL A O 1
ATOM 570 N N . SER A 1 70 ? 39.605 -6.870 -45.827 1.00 89.38 70 SER A N 1
ATOM 571 C CA . SER A 1 70 ? 41.043 -7.114 -45.653 1.00 89.38 70 SER A CA 1
ATOM 572 C C . SER A 1 70 ? 41.694 -6.135 -44.674 1.00 89.38 70 SER A C 1
ATOM 574 O O . SER A 1 70 ? 42.792 -6.393 -44.172 1.00 89.38 70 SER A O 1
ATOM 576 N N . LYS A 1 71 ? 41.040 -5.001 -44.394 1.00 85.62 71 LYS A N 1
ATOM 577 C CA . LYS A 1 71 ? 41.554 -3.999 -43.466 1.00 85.62 71 LYS A CA 1
ATOM 578 C C . LYS A 1 71 ? 41.261 -4.401 -42.021 1.00 85.62 71 LYS A C 1
ATOM 580 O O . LYS A 1 71 ? 40.204 -4.963 -41.733 1.00 85.62 71 LYS A O 1
ATOM 585 N N . PRO A 1 72 ? 42.178 -4.099 -41.084 1.00 89.25 72 PRO A N 1
ATOM 586 C CA . PRO A 1 72 ? 41.911 -4.314 -39.672 1.00 89.25 72 PRO A CA 1
ATOM 587 C C . PRO A 1 72 ? 40.736 -3.443 -39.218 1.00 89.25 72 PRO A C 1
ATOM 589 O O . PRO A 1 72 ? 40.496 -2.367 -39.760 1.00 89.25 72 PRO A O 1
ATOM 592 N N . ILE A 1 73 ? 40.053 -3.876 -38.161 1.00 85.94 73 ILE A N 1
ATOM 593 C CA . ILE A 1 73 ? 38.867 -3.207 -37.607 1.00 85.94 73 ILE A CA 1
ATOM 594 C C . ILE A 1 73 ? 39.093 -1.728 -37.230 1.00 85.94 73 ILE A C 1
ATOM 596 O O . ILE A 1 73 ? 38.159 -0.937 -37.259 1.00 85.94 73 ILE A O 1
ATOM 600 N N . GLY A 1 74 ? 40.340 -1.333 -36.946 1.00 85.50 74 GLY A N 1
ATOM 601 C CA . GLY A 1 74 ? 40.733 0.058 -36.688 1.00 85.50 74 GLY A CA 1
ATOM 602 C C . GLY A 1 74 ? 40.895 0.938 -37.933 1.00 85.50 74 GLY A C 1
ATOM 603 O O . GLY A 1 74 ? 41.273 2.094 -37.802 1.00 85.50 74 GLY A O 1
ATOM 604 N N . TYR A 1 75 ? 40.650 0.414 -39.137 1.00 89.56 75 TYR A N 1
ATOM 605 C CA . TYR A 1 75 ? 40.663 1.204 -40.373 1.00 89.56 75 TYR A CA 1
ATOM 606 C C . TYR A 1 75 ? 39.526 2.232 -40.424 1.00 89.56 75 TYR A C 1
ATOM 608 O O . TYR A 1 75 ? 39.674 3.282 -41.045 1.00 89.56 75 TYR A O 1
ATOM 616 N N . ILE A 1 76 ? 38.407 1.937 -39.759 1.00 88.06 76 ILE A N 1
ATOM 617 C CA . ILE A 1 76 ? 37.303 2.877 -39.583 1.00 88.06 76 ILE A CA 1
ATOM 618 C C . ILE A 1 76 ? 37.538 3.618 -38.268 1.00 88.06 76 ILE A C 1
ATOM 620 O O . ILE A 1 76 ? 37.507 3.015 -37.193 1.00 88.06 76 ILE A O 1
ATOM 624 N N . ASP A 1 77 ? 37.780 4.922 -38.371 1.00 91.56 77 ASP A N 1
ATOM 625 C CA . ASP A 1 77 ? 38.003 5.789 -37.216 1.00 91.56 77 ASP A CA 1
ATOM 626 C C . ASP A 1 77 ? 36.813 5.731 -36.239 1.00 91.56 77 ASP A C 1
ATOM 628 O O . ASP A 1 77 ? 35.651 5.694 -36.651 1.00 91.56 77 ASP A O 1
ATOM 632 N N . GLY A 1 78 ? 37.101 5.647 -34.940 1.00 92.88 78 GLY A N 1
ATOM 633 C CA . GLY A 1 78 ? 36.101 5.521 -33.870 1.00 92.88 78 GLY A CA 1
ATOM 634 C C . GLY A 1 78 ? 35.394 4.159 -33.727 1.00 92.88 78 GLY A C 1
ATOM 635 O O . GLY A 1 78 ? 34.772 3.914 -32.692 1.00 92.88 78 GLY A O 1
ATOM 636 N N . LEU A 1 79 ? 35.504 3.228 -34.687 1.00 92.25 79 LEU A N 1
ATOM 637 C CA . LEU A 1 79 ? 34.799 1.934 -34.616 1.00 92.25 79 LEU A CA 1
ATOM 638 C C . LEU A 1 79 ? 35.245 1.083 -33.415 1.00 92.25 79 LEU A C 1
ATOM 640 O O . LEU A 1 79 ? 34.422 0.478 -32.729 1.00 92.25 79 LEU A O 1
ATOM 644 N N . VAL A 1 80 ? 36.550 1.047 -33.138 1.00 94.88 80 VAL A N 1
ATOM 645 C CA . VAL A 1 80 ? 37.118 0.266 -32.024 1.00 94.88 80 VAL A CA 1
ATOM 646 C C . VAL A 1 80 ? 36.629 0.781 -30.669 1.00 94.88 80 VAL A C 1
ATOM 648 O O . VAL A 1 80 ? 36.312 -0.016 -29.786 1.00 94.88 80 VAL A O 1
ATOM 651 N N . GLU A 1 81 ? 36.523 2.100 -30.515 1.00 96.44 81 GLU A N 1
ATOM 652 C CA . GLU A 1 81 ? 36.047 2.737 -29.285 1.00 96.44 81 GLU A CA 1
ATOM 653 C C . GLU A 1 81 ? 34.574 2.397 -29.029 1.00 96.44 81 GLU A C 1
ATOM 655 O O . GLU A 1 81 ? 34.218 1.959 -27.935 1.00 96.44 81 GLU A O 1
ATOM 660 N N . GLN A 1 82 ? 33.732 2.487 -30.063 1.00 96.69 82 GLN A N 1
ATOM 661 C CA . GLN A 1 82 ? 32.317 2.119 -29.967 1.00 96.69 82 GLN A CA 1
ATOM 662 C C . GLN A 1 82 ? 32.121 0.644 -29.599 1.00 96.69 82 GLN A C 1
ATOM 664 O O . GLN A 1 82 ? 31.300 0.326 -28.739 1.00 96.69 82 GLN A O 1
ATOM 669 N N . LEU A 1 83 ? 32.885 -0.261 -30.216 1.00 96.31 83 LEU A N 1
ATOM 670 C CA . LEU A 1 83 ? 32.803 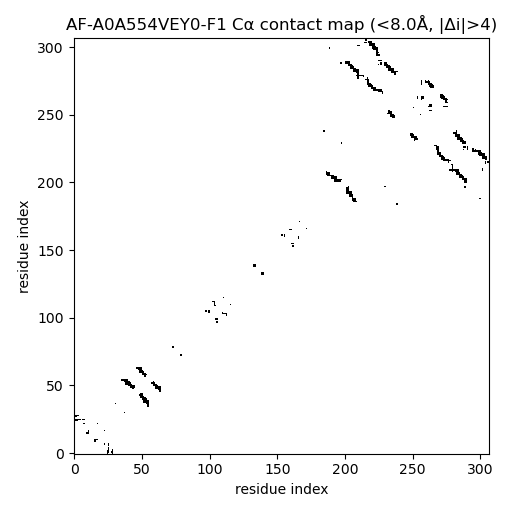-1.692 -29.916 1.00 96.31 83 LEU A CA 1
ATOM 671 C C . LEU A 1 83 ? 33.256 -2.006 -28.491 1.00 96.31 83 LEU A C 1
ATOM 673 O O . LEU A 1 83 ? 32.628 -2.825 -27.821 1.00 96.31 83 LEU A O 1
ATOM 677 N N . THR A 1 84 ? 34.300 -1.326 -28.018 1.00 96.44 84 THR A N 1
ATOM 678 C CA . THR A 1 84 ? 34.765 -1.442 -26.630 1.00 96.44 84 THR A CA 1
ATOM 679 C C . THR A 1 84 ? 33.677 -0.991 -25.658 1.00 96.44 84 THR A C 1
ATOM 681 O O . THR A 1 84 ? 33.315 -1.742 -24.758 1.00 96.44 84 THR A O 1
ATOM 684 N N . GLY A 1 85 ? 33.061 0.171 -25.900 1.00 97.31 85 GLY A N 1
ATOM 685 C CA . GLY A 1 85 ? 31.977 0.674 -25.052 1.00 97.31 85 GLY A CA 1
ATOM 686 C C . GLY A 1 85 ? 30.753 -0.250 -25.007 1.00 97.31 85 GLY A C 1
ATOM 687 O O . GLY A 1 85 ? 30.146 -0.428 -23.951 1.00 97.31 85 GLY A O 1
ATOM 688 N N . ILE A 1 86 ? 30.403 -0.892 -26.129 1.00 97.25 86 ILE A N 1
ATOM 689 C CA . ILE A 1 86 ? 29.333 -1.902 -26.169 1.00 97.25 86 ILE A CA 1
ATOM 690 C C . ILE A 1 86 ? 29.715 -3.134 -25.343 1.00 97.25 86 ILE A C 1
ATOM 692 O O . ILE A 1 86 ? 28.878 -3.654 -24.603 1.00 97.25 86 ILE A O 1
ATOM 696 N N . LEU A 1 87 ? 30.957 -3.607 -25.461 1.00 97.12 87 LEU A N 1
ATOM 697 C CA . LEU A 1 87 ? 31.434 -4.776 -24.726 1.00 97.12 87 LEU A CA 1
ATOM 698 C C . LEU A 1 87 ? 31.394 -4.534 -23.212 1.00 97.12 87 LEU A C 1
ATOM 700 O O . LEU A 1 87 ? 30.898 -5.385 -22.471 1.00 97.12 87 LEU A O 1
ATOM 704 N N . ASP A 1 88 ? 31.819 -3.351 -22.773 1.00 96.12 88 ASP A N 1
ATOM 705 C CA . ASP A 1 88 ? 31.761 -2.938 -21.370 1.00 96.12 88 ASP A CA 1
ATOM 706 C C . ASP A 1 88 ? 30.316 -2.857 -20.863 1.00 96.12 88 ASP A C 1
ATOM 708 O O . ASP A 1 88 ? 30.002 -3.360 -19.781 1.00 96.12 88 ASP A O 1
ATOM 712 N N . ALA A 1 89 ? 29.403 -2.294 -21.663 1.00 96.12 89 ALA A N 1
ATOM 713 C CA . ALA A 1 89 ? 27.985 -2.232 -21.317 1.00 96.12 89 ALA A CA 1
ATOM 714 C C . ALA A 1 89 ? 27.367 -3.634 -21.170 1.00 96.12 89 ALA A C 1
ATOM 716 O O . ALA A 1 89 ? 26.611 -3.887 -20.230 1.00 96.12 89 ALA A O 1
ATOM 717 N N . ILE A 1 90 ? 27.715 -4.568 -22.062 1.00 95.56 90 ILE A N 1
ATOM 718 C CA . ILE A 1 90 ? 27.284 -5.970 -21.976 1.00 95.56 90 ILE A CA 1
ATOM 719 C C . ILE A 1 90 ? 27.840 -6.627 -20.708 1.00 95.56 90 ILE A C 1
ATOM 721 O O . ILE A 1 90 ? 27.083 -7.291 -19.998 1.00 95.56 90 ILE A O 1
ATOM 725 N N . GLY A 1 91 ? 29.122 -6.417 -20.397 1.00 93.69 91 GLY A N 1
ATOM 726 C CA . GLY A 1 91 ? 29.745 -6.930 -19.176 1.00 93.69 91 GLY A CA 1
ATOM 727 C C . GLY A 1 91 ? 29.054 -6.412 -17.912 1.00 93.69 91 GLY A C 1
ATOM 728 O O . GLY A 1 91 ? 28.695 -7.195 -17.034 1.00 93.69 91 GLY A O 1
ATOM 729 N N . GLY A 1 92 ? 28.763 -5.110 -17.854 1.00 92.06 92 GLY A N 1
ATOM 730 C CA . GLY A 1 92 ? 28.016 -4.501 -16.750 1.00 92.06 92 GLY A CA 1
ATOM 731 C C . GLY A 1 92 ? 26.611 -5.088 -16.579 1.00 92.06 92 GLY A C 1
ATOM 732 O O . GLY A 1 92 ? 26.201 -5.406 -15.463 1.00 92.06 92 GLY A O 1
ATOM 733 N N . LEU A 1 93 ? 25.887 -5.308 -17.682 1.00 90.19 93 LEU A N 1
ATOM 734 C CA . LEU A 1 93 ? 24.562 -5.938 -17.657 1.00 90.19 93 LEU A CA 1
ATOM 735 C C . LEU A 1 93 ? 24.599 -7.404 -17.211 1.00 90.19 93 LEU A C 1
ATOM 737 O O . LEU A 1 93 ? 23.609 -7.892 -16.671 1.00 90.19 93 LEU A O 1
ATOM 741 N N . GLN A 1 94 ? 25.696 -8.123 -17.449 1.00 88.88 94 GLN A N 1
ATOM 742 C CA . GLN A 1 94 ? 25.847 -9.515 -17.019 1.00 88.88 94 GLN A CA 1
ATOM 743 C C . GLN A 1 94 ? 26.129 -9.631 -15.520 1.00 88.88 94 GLN A C 1
ATOM 745 O O . GLN A 1 94 ? 25.592 -10.530 -14.884 1.00 88.88 94 GLN A O 1
ATOM 750 N N . LEU A 1 95 ? 26.888 -8.699 -14.936 1.00 83.75 95 LEU A N 1
ATOM 751 C CA . LEU A 1 95 ? 27.184 -8.696 -13.497 1.00 83.75 95 LEU A CA 1
ATOM 752 C C . LEU A 1 95 ? 25.937 -8.504 -12.620 1.00 83.75 95 LEU A C 1
ATOM 754 O O . LEU A 1 95 ? 25.900 -8.986 -11.492 1.00 83.75 95 LEU A O 1
ATOM 758 N N . GLY A 1 96 ? 24.921 -7.803 -13.128 1.00 75.69 96 GLY A N 1
ATOM 759 C CA . GLY A 1 96 ? 23.647 -7.598 -12.432 1.00 75.69 96 GLY A CA 1
ATOM 760 C C . GLY A 1 96 ? 22.611 -8.701 -12.662 1.00 75.69 96 GLY A C 1
ATOM 761 O O . GLY A 1 96 ? 21.515 -8.621 -12.111 1.00 75.69 96 GLY A O 1
ATOM 762 N N . LYS A 1 97 ? 22.909 -9.704 -13.497 1.00 81.62 97 LYS A N 1
ATOM 763 C CA . LYS A 1 97 ? 21.990 -10.813 -13.766 1.00 81.62 97 LYS A CA 1
ATOM 764 C C . LYS A 1 97 ? 22.223 -11.954 -12.787 1.00 81.62 97 LYS A C 1
ATOM 766 O O . LYS A 1 97 ? 23.352 -12.294 -12.457 1.00 81.62 97 LYS A O 1
ATOM 771 N N . VAL A 1 98 ? 21.123 -12.564 -12.365 1.00 75.44 98 VAL A N 1
ATOM 772 C CA . VAL A 1 98 ? 21.116 -13.820 -11.614 1.00 75.44 98 VAL A CA 1
ATOM 773 C C . VAL A 1 98 ? 20.807 -14.974 -12.564 1.00 75.44 98 VAL A C 1
ATOM 775 O O . VAL A 1 98 ? 19.990 -14.826 -13.477 1.00 75.44 98 VAL A O 1
ATOM 778 N N . ASP A 1 99 ? 21.463 -16.114 -12.356 1.00 77.81 99 ASP A N 1
ATOM 779 C CA . ASP A 1 99 ? 21.229 -17.313 -13.157 1.00 77.81 99 ASP A CA 1
ATOM 780 C C . ASP A 1 99 ? 19.817 -17.861 -12.932 1.00 77.81 99 ASP A C 1
ATOM 782 O O . ASP A 1 99 ? 19.307 -17.921 -11.809 1.00 77.81 99 ASP A O 1
ATOM 786 N N . THR A 1 100 ? 19.188 -18.319 -14.011 1.00 74.75 100 THR A N 1
ATOM 787 C CA . THR A 1 100 ? 17.944 -19.082 -13.922 1.00 74.75 100 THR A CA 1
ATOM 788 C C . THR A 1 100 ? 18.249 -20.487 -13.417 1.00 74.75 100 THR A C 1
ATOM 790 O O . THR A 1 100 ? 19.049 -21.202 -14.021 1.00 74.75 100 THR A O 1
ATOM 793 N N . ILE A 1 101 ? 17.574 -20.906 -12.351 1.00 72.31 101 ILE A N 1
ATOM 794 C CA . ILE A 1 101 ? 17.619 -22.279 -11.841 1.00 72.31 101 ILE A CA 1
ATOM 795 C C . ILE A 1 101 ? 16.214 -22.859 -11.972 1.00 72.31 101 ILE A C 1
ATOM 797 O O . ILE A 1 101 ? 15.242 -22.209 -11.585 1.00 72.31 101 ILE A O 1
ATOM 801 N N . ASP A 1 102 ? 16.113 -24.075 -12.507 1.00 76.38 102 ASP A N 1
ATOM 802 C CA . ASP A 1 102 ? 14.832 -24.759 -12.675 1.00 76.38 102 ASP A CA 1
ATOM 803 C C . ASP A 1 102 ? 14.077 -24.854 -11.333 1.00 76.38 102 ASP A C 1
ATOM 805 O O . ASP A 1 102 ? 14.664 -25.143 -10.287 1.00 76.38 102 ASP A O 1
ATOM 809 N N . GLY A 1 103 ? 12.787 -24.515 -11.341 1.00 71.12 103 GLY A N 1
ATOM 810 C CA . GLY A 1 103 ? 11.949 -24.460 -10.135 1.00 71.12 103 GLY A CA 1
ATOM 811 C C . GLY A 1 103 ? 12.098 -23.216 -9.234 1.00 71.12 103 GLY A C 1
ATOM 812 O O . GLY A 1 103 ? 11.379 -23.118 -8.230 1.00 71.12 103 GLY A O 1
ATOM 813 N N . LYS A 1 104 ? 12.955 -22.231 -9.557 1.00 64.75 104 LYS A N 1
ATOM 814 C CA . LYS A 1 104 ? 13.081 -20.957 -8.807 1.00 64.75 104 LYS A CA 1
ATOM 815 C C . LYS A 1 104 ? 12.584 -19.736 -9.590 1.00 64.75 104 LYS A C 1
ATOM 817 O O . LYS A 1 104 ? 12.662 -19.688 -10.812 1.00 64.75 104 LYS A O 1
ATOM 822 N N . GLY A 1 105 ? 12.063 -18.747 -8.857 1.00 64.75 105 GLY A N 1
ATOM 823 C CA . GLY A 1 105 ? 11.702 -17.435 -9.400 1.00 64.75 105 GLY A CA 1
ATOM 824 C C . GLY A 1 105 ? 12.909 -16.489 -9.464 1.00 64.75 105 GLY A C 1
ATOM 825 O O . GLY A 1 105 ? 13.990 -16.800 -8.971 1.00 64.75 105 GLY A O 1
ATOM 826 N N . LEU A 1 106 ? 12.733 -15.317 -10.073 1.00 67.31 106 LEU A N 1
ATOM 827 C CA . LEU A 1 106 ? 13.780 -14.295 -10.232 1.00 67.31 106 LEU A CA 1
ATOM 828 C C . LEU A 1 106 ? 13.662 -13.156 -9.190 1.00 67.31 106 LEU A C 1
ATOM 830 O O . LEU A 1 106 ? 13.887 -12.001 -9.535 1.00 67.31 106 LEU A O 1
ATOM 834 N N . SER A 1 107 ? 13.261 -13.439 -7.941 1.00 62.31 107 SER A N 1
ATOM 835 C CA . SER A 1 107 ? 13.045 -12.407 -6.905 1.00 62.31 107 SER A CA 1
ATOM 836 C C . SER A 1 107 ? 13.964 -12.541 -5.682 1.00 62.31 107 SER A C 1
ATOM 838 O O . SER A 1 107 ? 14.489 -13.618 -5.395 1.00 62.31 107 SER A O 1
ATOM 840 N N . ASP A 1 108 ? 14.077 -11.450 -4.907 1.00 55.62 108 ASP A N 1
ATOM 841 C CA . ASP A 1 108 ? 14.813 -11.342 -3.626 1.00 55.62 108 ASP A CA 1
ATOM 842 C C . ASP A 1 108 ? 14.315 -12.302 -2.524 1.00 55.62 108 ASP A C 1
ATOM 844 O O . ASP A 1 108 ? 14.893 -12.401 -1.445 1.00 55.62 108 ASP A O 1
ATOM 848 N N . THR A 1 109 ? 13.224 -13.021 -2.784 1.00 53.66 109 THR A N 1
ATOM 849 C CA . THR A 1 109 ? 12.556 -13.948 -1.863 1.00 53.66 109 THR A CA 1
ATOM 850 C C . THR A 1 109 ? 12.379 -15.306 -2.530 1.00 53.66 109 THR A C 1
ATOM 852 O O . THR A 1 109 ? 11.278 -15.820 -2.716 1.00 53.66 109 THR A O 1
ATOM 855 N N . ASN A 1 110 ? 13.498 -15.909 -2.921 1.00 63.06 110 ASN A N 1
ATOM 856 C CA . ASN A 1 110 ? 13.504 -17.275 -3.418 1.00 63.06 110 ASN A CA 1
ATOM 857 C C . ASN A 1 110 ? 13.411 -18.273 -2.257 1.00 63.06 110 ASN A C 1
ATOM 859 O O . ASN A 1 110 ? 14.425 -18.603 -1.646 1.00 63.06 110 ASN A O 1
ATOM 863 N N . PHE A 1 111 ? 12.213 -18.811 -2.002 1.00 61.84 111 PHE A N 1
ATOM 864 C CA . PHE A 1 111 ? 12.065 -20.036 -1.212 1.00 61.84 111 PHE A CA 1
ATOM 865 C C . PHE A 1 111 ? 12.848 -21.170 -1.893 1.00 61.84 111 PHE A C 1
ATOM 867 O O . PHE A 1 111 ? 12.700 -21.419 -3.096 1.00 61.84 111 PHE A O 1
ATOM 874 N N . SER A 1 112 ? 13.700 -21.857 -1.139 1.00 73.25 112 SER A N 1
ATOM 875 C CA . SER A 1 112 ? 14.350 -23.093 -1.573 1.00 73.25 112 SER A CA 1
ATOM 876 C C . SER A 1 112 ? 13.311 -24.172 -1.902 1.00 73.25 112 SER A C 1
ATOM 878 O O . SER A 1 112 ? 12.194 -24.146 -1.387 1.00 73.25 112 SER A O 1
ATOM 880 N N . GLN A 1 113 ? 13.675 -25.155 -2.737 1.00 71.56 113 GLN A N 1
ATOM 881 C CA . GLN A 1 113 ? 12.784 -26.287 -3.031 1.00 71.56 113 GLN A CA 1
ATOM 882 C C . GLN A 1 113 ? 12.348 -26.992 -1.739 1.00 71.56 113 GLN A C 1
ATOM 884 O O . GLN A 1 113 ? 11.173 -27.271 -1.571 1.00 71.56 113 GLN A O 1
ATOM 889 N N . GLY A 1 114 ? 13.251 -27.141 -0.763 1.00 77.06 114 GLY A N 1
ATOM 890 C CA . GLY A 1 114 ? 12.907 -27.713 0.540 1.00 77.06 114 GLY A CA 1
ATOM 891 C C . GLY A 1 114 ? 11.926 -26.870 1.366 1.00 77.06 114 GLY A C 1
ATOM 892 O O . GLY A 1 114 ? 11.173 -27.424 2.158 1.00 77.06 114 GLY A O 1
ATOM 893 N N . GLU A 1 115 ? 11.900 -25.545 1.206 1.00 78.19 115 GLU A N 1
ATOM 894 C CA . GLU A 1 115 ? 10.882 -24.686 1.832 1.00 78.19 115 GLU A CA 1
ATOM 895 C C . GLU A 1 115 ? 9.535 -24.783 1.114 1.00 78.19 115 GLU A C 1
ATOM 897 O O . GLU A 1 115 ? 8.502 -24.782 1.780 1.00 78.19 115 GLU A O 1
ATOM 902 N N . LYS A 1 116 ? 9.539 -24.941 -0.215 1.00 72.44 116 LYS A N 1
ATOM 903 C CA . LYS A 1 116 ? 8.325 -25.212 -0.997 1.00 72.44 116 LYS A CA 1
ATOM 904 C C . LYS A 1 116 ? 7.737 -26.580 -0.666 1.00 72.44 116 LYS A C 1
ATOM 906 O O . LYS A 1 116 ? 6.558 -26.650 -0.356 1.00 72.44 116 LYS A O 1
ATOM 911 N N . ASP A 1 117 ? 8.561 -27.623 -0.607 1.00 75.81 117 ASP A N 1
ATOM 912 C CA . ASP A 1 117 ? 8.142 -28.976 -0.223 1.00 75.81 117 ASP A CA 1
ATOM 913 C C . ASP A 1 117 ? 7.573 -28.993 1.208 1.00 75.81 117 ASP A C 1
ATOM 915 O O . ASP A 1 117 ? 6.562 -29.640 1.482 1.00 75.81 117 ASP A O 1
ATOM 919 N N . LYS A 1 118 ? 8.182 -28.232 2.134 1.00 78.25 118 LYS A N 1
ATOM 920 C CA . LYS A 1 118 ? 7.642 -28.034 3.490 1.00 78.25 118 LYS A CA 1
ATOM 921 C C . LYS A 1 118 ? 6.284 -27.332 3.465 1.00 78.25 118 LYS A C 1
ATOM 923 O O . LYS A 1 118 ? 5.394 -27.751 4.197 1.00 78.25 118 LYS A O 1
ATOM 928 N N . LEU A 1 119 ? 6.122 -26.288 2.651 1.00 76.75 119 LEU A N 1
ATOM 929 C CA . LEU A 1 119 ? 4.878 -25.523 2.529 1.00 76.75 119 LEU A CA 1
ATOM 930 C C . LEU A 1 119 ? 3.756 -26.350 1.882 1.00 76.75 119 LEU A C 1
ATOM 932 O O . LEU A 1 119 ? 2.627 -26.341 2.364 1.00 76.75 119 LEU A O 1
ATOM 936 N N . GLU A 1 120 ? 4.063 -27.108 0.831 1.00 72.19 120 GLU A N 1
ATOM 937 C CA . GLU A 1 120 ? 3.137 -28.054 0.204 1.00 72.19 120 GLU A CA 1
ATOM 938 C C . GLU A 1 120 ? 2.751 -29.177 1.177 1.00 72.19 120 GLU A C 1
ATOM 940 O O . GLU A 1 120 ? 1.585 -29.562 1.248 1.00 72.19 120 GLU A O 1
ATOM 945 N N . GLY A 1 121 ? 3.687 -29.624 2.021 1.00 71.50 121 GLY A N 1
ATOM 946 C CA . GLY A 1 121 ? 3.416 -30.552 3.119 1.00 71.50 121 GLY A CA 1
ATOM 947 C C . GLY A 1 121 ? 2.450 -30.013 4.185 1.00 71.50 121 GLY A C 1
ATOM 948 O O . GLY A 1 121 ? 1.779 -30.806 4.848 1.00 71.50 121 GLY A O 1
ATOM 949 N N . LEU A 1 122 ? 2.312 -28.687 4.330 1.00 74.31 122 LEU A N 1
ATOM 950 C CA . LEU A 1 122 ? 1.353 -28.074 5.262 1.00 74.31 122 LEU A CA 1
ATOM 951 C C . LEU A 1 122 ? -0.102 -28.162 4.783 1.00 74.31 122 LEU A C 1
ATOM 953 O O . LEU A 1 122 ? -0.996 -28.066 5.619 1.00 74.31 122 LEU A O 1
ATOM 957 N N . GLN A 1 123 ? -0.368 -28.414 3.493 1.00 64.19 123 GLN A N 1
ATOM 958 C CA . GLN A 1 123 ? -1.735 -28.670 2.997 1.00 64.19 123 GLN A CA 1
ATOM 959 C C . GLN A 1 123 ? -2.375 -29.904 3.668 1.00 64.19 123 GLN A C 1
ATOM 961 O O . GLN A 1 123 ? -3.595 -30.024 3.699 1.00 64.19 123 GLN A O 1
ATOM 966 N N . ASN A 1 124 ? -1.558 -30.789 4.259 1.00 65.75 124 ASN A N 1
ATOM 967 C CA . ASN A 1 124 ? -1.989 -31.972 5.009 1.00 65.75 124 ASN A CA 1
ATOM 968 C C . ASN A 1 124 ? -1.812 -31.832 6.532 1.00 65.75 124 ASN A C 1
ATOM 970 O O . ASN A 1 124 ? -1.935 -32.822 7.261 1.00 65.75 124 ASN A O 1
ATOM 974 N N . TYR A 1 125 ? -1.510 -30.634 7.044 1.00 68.12 125 TYR A N 1
ATOM 975 C CA . TYR A 1 125 ? -1.424 -30.420 8.484 1.00 68.12 125 TYR A CA 1
ATOM 976 C C . TYR A 1 125 ? -2.825 -30.480 9.099 1.00 68.12 125 TYR A C 1
ATOM 978 O O . TYR A 1 125 ? -3.595 -29.524 9.048 1.00 68.12 125 TYR A O 1
ATOM 986 N N . THR A 1 126 ? -3.149 -31.621 9.702 1.00 68.25 126 THR A N 1
ATOM 987 C CA . THR A 1 126 ? -4.299 -31.733 10.598 1.00 68.25 126 THR A CA 1
ATOM 988 C C . THR A 1 126 ? -3.786 -31.461 12.011 1.00 68.25 126 THR A C 1
ATOM 990 O O . THR A 1 126 ? -3.030 -32.290 12.531 1.00 68.25 126 THR A O 1
ATOM 993 N N . PRO A 1 127 ? -4.109 -30.312 12.634 1.00 67.94 127 PRO A N 1
ATOM 994 C CA . PRO A 1 127 ? -3.686 -30.055 14.002 1.00 67.94 127 PRO A CA 1
ATOM 995 C C . PRO A 1 127 ? -4.187 -31.178 14.929 1.00 67.94 127 PRO A C 1
ATOM 997 O O . PRO A 1 127 ? -5.284 -31.704 14.716 1.00 67.94 127 PRO A O 1
ATOM 1000 N N . PRO A 1 128 ? -3.406 -31.568 15.954 1.00 76.06 128 PRO A N 1
ATOM 1001 C CA . PRO A 1 128 ? -3.859 -32.499 16.979 1.00 76.06 128 PRO A CA 1
ATOM 1002 C C . PRO A 1 128 ? -5.212 -32.059 17.544 1.00 76.06 128 PRO A C 1
ATOM 1004 O O . PRO A 1 128 ? -5.420 -30.874 17.795 1.00 76.06 128 PRO A O 1
ATOM 1007 N N . THR A 1 129 ? -6.113 -33.005 17.815 1.00 80.06 129 THR A N 1
ATOM 1008 C CA . THR A 1 129 ? -7.437 -32.709 18.399 1.00 80.06 129 THR A CA 1
ATOM 1009 C C . THR A 1 129 ? -7.359 -32.111 19.808 1.00 80.06 129 THR A C 1
ATOM 1011 O O . THR A 1 129 ? -8.364 -31.640 20.331 1.00 80.06 129 THR A O 1
ATOM 1014 N N . SER A 1 130 ? -6.183 -32.153 20.440 1.00 82.31 130 SER A N 1
ATOM 1015 C CA . SER A 1 130 ? -5.875 -31.482 21.698 1.00 82.31 130 SER A CA 1
ATOM 1016 C C . SER A 1 130 ? -4.390 -31.129 21.741 1.00 82.31 130 SER A C 1
ATOM 1018 O O . SER A 1 130 ? -3.539 -31.944 21.378 1.00 82.31 130 SER A O 1
ATOM 1020 N N . GLN A 1 131 ? -4.085 -29.917 22.189 1.00 84.00 131 GLN A N 1
ATOM 1021 C CA . GLN A 1 131 ? -2.731 -29.436 22.433 1.00 84.00 131 GLN A CA 1
ATOM 1022 C C . GLN A 1 131 ? -2.652 -28.884 23.859 1.00 84.00 131 GLN A C 1
ATOM 1024 O O . GLN A 1 131 ? -3.645 -28.349 24.360 1.00 84.00 131 GLN A O 1
ATOM 1029 N N . PRO A 1 132 ? -1.498 -29.010 24.535 1.00 84.75 132 PRO A N 1
ATOM 1030 C CA . PRO A 1 132 ? -1.315 -28.381 25.834 1.00 84.75 132 PRO A CA 1
ATOM 1031 C C . PRO A 1 132 ? -1.450 -26.858 25.699 1.00 84.75 132 PRO A C 1
ATOM 1033 O O . PRO A 1 132 ? -1.031 -26.282 24.697 1.00 84.75 132 PRO A O 1
ATOM 1036 N N . VAL A 1 133 ? -1.983 -26.195 26.729 1.00 85.19 133 VAL A N 1
ATOM 1037 C CA . VAL A 1 133 ? -2.137 -24.725 26.786 1.00 85.19 133 VAL A CA 1
ATOM 1038 C C . VAL A 1 133 ? -0.817 -23.990 26.510 1.00 85.19 133 VAL A C 1
ATOM 1040 O O . VAL A 1 133 ? -0.819 -22.917 25.915 1.00 85.19 133 VAL A O 1
ATOM 1043 N N . SER A 1 134 ? 0.317 -24.610 26.848 1.00 85.19 134 SER A N 1
ATOM 1044 C CA . SER A 1 134 ? 1.665 -24.106 26.570 1.00 85.19 134 SER A CA 1
ATOM 1045 C C . SER A 1 134 ? 2.025 -24.004 25.082 1.00 85.19 134 SER A C 1
ATOM 1047 O O . SER A 1 134 ? 3.097 -23.501 24.763 1.00 85.19 134 SER A O 1
ATOM 1049 N N . PHE A 1 135 ? 1.191 -24.514 24.171 1.00 86.69 135 PHE A N 1
ATOM 1050 C CA . PHE A 1 135 ? 1.412 -24.400 22.728 1.00 86.69 135 PHE A CA 1
ATOM 1051 C C . PHE A 1 135 ? 1.270 -22.957 22.229 1.00 86.69 135 PHE A C 1
ATOM 1053 O O . PHE A 1 135 ? 1.939 -22.567 21.275 1.00 86.69 135 PHE A O 1
ATOM 1060 N N . ILE A 1 136 ? 0.415 -22.162 22.877 1.00 86.62 136 ILE A N 1
ATOM 1061 C CA . ILE A 1 136 ? 0.237 -20.744 22.567 1.00 86.62 136 ILE A CA 1
ATOM 1062 C C . ILE A 1 136 ? 1.005 -19.941 23.615 1.00 86.62 136 ILE A C 1
ATOM 1064 O O . ILE A 1 136 ? 0.683 -19.977 24.805 1.00 86.62 136 ILE A O 1
ATOM 1068 N N . GLU A 1 137 ? 2.031 -19.217 23.168 1.00 91.19 137 GLU A N 1
ATOM 1069 C CA . GLU A 1 137 ? 2.830 -18.350 24.032 1.00 91.19 137 GLU A CA 1
ATOM 1070 C C . GLU A 1 137 ? 1.925 -17.339 24.758 1.00 91.19 137 GLU A C 1
ATOM 1072 O O . GLU A 1 137 ? 1.074 -16.691 24.152 1.00 91.19 137 GLU A O 1
ATOM 1077 N N . GLY A 1 138 ? 2.064 -17.252 26.083 1.00 91.00 138 GLY A N 1
ATOM 1078 C CA . GLY A 1 138 ? 1.260 -16.367 26.932 1.00 91.00 138 GLY A CA 1
ATOM 1079 C C . GLY A 1 138 ? -0.115 -16.904 27.350 1.00 91.00 138 GLY A C 1
ATOM 1080 O O . GLY A 1 138 ? -0.675 -16.395 28.318 1.00 91.00 138 GLY A O 1
ATOM 1081 N N . LEU A 1 139 ? -0.647 -17.966 26.729 1.00 93.50 139 LEU A N 1
ATOM 1082 C CA . LEU A 1 139 ? -1.976 -18.485 27.090 1.00 93.50 139 LEU A CA 1
ATOM 1083 C C . LEU A 1 139 ? -2.018 -19.045 28.520 1.00 93.50 139 LEU A C 1
ATOM 1085 O O . LEU A 1 139 ? -2.999 -18.838 29.227 1.00 93.50 139 LEU A O 1
ATOM 1089 N N . GLN A 1 140 ? -0.940 -19.696 28.972 1.00 94.50 140 GLN A N 1
ATOM 1090 C CA . GLN A 1 140 ? -0.840 -20.191 30.351 1.00 94.50 140 GLN A CA 1
ATOM 1091 C C . GLN A 1 140 ? -0.913 -19.049 31.374 1.00 94.50 140 GLN A C 1
ATOM 1093 O O . GLN A 1 140 ? -1.601 -19.175 32.378 1.00 94.50 140 GLN A O 1
ATOM 1098 N N . MET A 1 141 ? -0.272 -17.914 31.080 1.00 94.06 141 MET A N 1
ATOM 1099 C CA . MET A 1 141 ? -0.276 -16.740 31.955 1.00 94.06 141 MET A CA 1
ATOM 1100 C C . MET A 1 141 ? -1.690 -16.172 32.122 1.00 94.06 141 MET A C 1
ATOM 1102 O O . MET A 1 141 ? -2.102 -15.882 33.239 1.00 94.06 141 MET A O 1
ATOM 1106 N N . ILE A 1 142 ? -2.452 -16.094 31.026 1.00 94.31 142 ILE A N 1
ATOM 1107 C CA . ILE A 1 142 ? -3.852 -15.644 31.045 1.00 94.31 142 ILE A CA 1
ATOM 1108 C C . ILE A 1 142 ? -4.730 -16.617 31.844 1.00 94.31 142 ILE A C 1
ATOM 1110 O O . ILE A 1 142 ? -5.595 -16.192 32.604 1.00 94.31 142 ILE A O 1
ATOM 1114 N N . VAL A 1 143 ? -4.526 -17.930 31.687 1.00 94.94 143 VAL A N 1
ATOM 1115 C CA . VAL A 1 143 ? -5.277 -18.950 32.443 1.00 94.94 143 VAL A CA 1
ATOM 1116 C C . VAL A 1 143 ? -4.986 -18.853 33.941 1.00 94.94 143 VAL A C 1
ATOM 1118 O O . VAL A 1 143 ? -5.913 -18.952 34.751 1.00 94.94 143 VAL A O 1
ATOM 1121 N N . ASP A 1 144 ? -3.728 -18.633 34.312 1.00 94.62 144 ASP A N 1
ATOM 1122 C CA . ASP A 1 144 ? -3.317 -18.479 35.706 1.00 94.62 144 ASP A CA 1
ATOM 1123 C C . ASP A 1 144 ? -3.911 -17.196 36.318 1.00 94.62 144 ASP A C 1
ATOM 1125 O O . ASP A 1 144 ? -4.458 -17.245 37.422 1.00 94.62 144 ASP A O 1
ATOM 1129 N N . GLU A 1 145 ? -3.899 -16.080 35.578 1.00 95.44 145 GLU A N 1
ATOM 1130 C CA . GLU A 1 145 ? -4.512 -14.804 35.982 1.00 95.44 145 GLU A CA 1
ATOM 1131 C C . GLU A 1 145 ? -6.032 -14.937 36.165 1.00 95.44 145 GLU A C 1
ATOM 1133 O O . GLU A 1 145 ? -6.564 -14.600 37.221 1.00 95.44 145 GLU A O 1
ATOM 1138 N N . LEU A 1 146 ? -6.737 -15.536 35.199 1.00 95.56 146 LEU A N 1
ATOM 1139 C CA . LEU A 1 146 ? -8.179 -15.788 35.307 1.00 95.56 146 LEU A CA 1
ATOM 1140 C C . LEU A 1 146 ? -8.522 -16.683 36.503 1.00 95.56 146 LEU A C 1
ATOM 1142 O O . LEU A 1 146 ? -9.534 -16.468 37.174 1.00 95.56 146 LEU A O 1
ATOM 1146 N N . THR A 1 147 ? -7.690 -17.689 36.775 1.00 94.81 147 THR A N 1
ATOM 1147 C CA . THR A 1 147 ? -7.868 -18.583 37.926 1.00 94.81 147 THR A CA 1
ATOM 1148 C C . THR A 1 147 ? -7.678 -17.823 39.236 1.00 94.81 147 THR A C 1
ATOM 1150 O O . THR A 1 147 ? -8.459 -18.001 40.173 1.00 94.81 147 THR A O 1
ATOM 1153 N N . GLN A 1 148 ? -6.675 -16.947 39.308 1.00 94.69 148 GLN A N 1
ATOM 1154 C CA . GLN A 1 148 ? -6.447 -16.086 40.463 1.00 94.69 148 GLN A CA 1
ATOM 1155 C C . GLN A 1 148 ? -7.628 -15.135 40.698 1.00 94.69 148 GLN A C 1
ATOM 1157 O O . GLN A 1 148 ? -8.155 -15.089 41.809 1.00 94.69 148 GLN A O 1
ATOM 1162 N N . ASP A 1 149 ? -8.092 -14.448 39.657 1.00 93.19 149 ASP A N 1
ATOM 1163 C CA . ASP A 1 149 ? -9.220 -13.516 39.726 1.00 93.19 149 ASP A CA 1
ATOM 1164 C C . ASP A 1 149 ? -10.520 -14.197 40.161 1.00 93.19 149 ASP A C 1
ATOM 1166 O O . ASP A 1 149 ? -11.284 -13.650 40.960 1.00 93.19 149 ASP A O 1
ATOM 1170 N N . LEU A 1 150 ? -10.785 -15.407 39.661 1.00 91.69 150 LEU A N 1
ATOM 1171 C CA . LEU A 1 150 ? -11.950 -16.194 40.065 1.00 91.69 150 LEU A CA 1
ATOM 1172 C C . LEU A 1 150 ? -11.885 -16.594 41.539 1.00 91.69 150 LEU A C 1
ATOM 1174 O O . LEU A 1 150 ? -12.900 -16.514 42.227 1.00 91.69 150 LEU A O 1
ATOM 1178 N N . ASN A 1 151 ? -10.704 -16.959 42.041 1.00 90.19 151 ASN A N 1
ATOM 1179 C CA . ASN A 1 151 ? -10.517 -17.315 43.449 1.00 90.19 151 ASN A CA 1
ATOM 1180 C C . ASN A 1 151 ? -10.716 -16.127 44.405 1.00 90.19 151 ASN A C 1
ATOM 1182 O O . ASN A 1 151 ? -10.982 -16.337 45.588 1.00 90.19 151 ASN A O 1
ATOM 1186 N N . LEU A 1 152 ? -10.606 -14.890 43.913 1.00 87.31 152 LEU A N 1
ATOM 1187 C CA . LEU A 1 152 ? -10.877 -13.677 44.689 1.00 87.31 152 LEU A CA 1
ATOM 1188 C C . LEU A 1 152 ? -12.363 -13.289 44.704 1.00 87.31 152 LEU A C 1
ATOM 1190 O O . LEU A 1 152 ? -12.763 -12.429 45.491 1.00 87.31 152 LEU A O 1
ATOM 1194 N N . LYS A 1 153 ? -13.199 -13.898 43.854 1.00 84.25 153 LYS A N 1
ATOM 1195 C CA . LYS A 1 153 ? -14.632 -13.596 43.800 1.00 84.25 153 LYS A CA 1
ATOM 1196 C C . LYS A 1 153 ? -15.406 -14.387 44.850 1.00 84.25 153 LYS A C 1
ATOM 1198 O O . LYS A 1 153 ? -15.215 -15.584 45.040 1.00 84.25 153 LYS A O 1
ATOM 1203 N N . VAL A 1 154 ? -16.351 -13.711 45.497 1.00 78.31 154 VAL A N 1
ATOM 1204 C CA . VAL A 1 154 ? -17.361 -14.342 46.354 1.00 78.31 154 VAL A CA 1
ATOM 1205 C C . VAL A 1 154 ? -18.518 -14.879 45.511 1.00 78.31 154 VAL A C 1
ATOM 1207 O O . VAL A 1 154 ? -18.976 -14.226 44.573 1.00 78.31 154 VAL A O 1
ATOM 1210 N N . ASN A 1 155 ? -19.011 -16.070 45.861 1.00 79.31 155 ASN A N 1
ATOM 1211 C CA . ASN A 1 155 ? -20.168 -16.668 45.197 1.00 79.31 155 ASN A CA 1
ATOM 1212 C C . ASN A 1 155 ? -21.434 -15.844 45.458 1.00 79.31 155 ASN A C 1
ATOM 1214 O O . ASN A 1 155 ? -21.726 -15.471 46.597 1.00 79.31 155 ASN A O 1
ATOM 1218 N N . GLN A 1 156 ? -22.225 -15.627 44.408 1.00 75.56 156 GLN A N 1
ATOM 1219 C CA . GLN A 1 156 ? -23.567 -15.077 44.546 1.00 75.56 156 GLN A CA 1
ATOM 1220 C C . GLN A 1 156 ? -24.479 -16.115 45.215 1.00 75.56 156 GLN A C 1
ATOM 1222 O O . GLN A 1 156 ? -24.483 -17.286 44.841 1.00 75.56 156 GLN A O 1
ATOM 1227 N N . VAL A 1 157 ? -25.256 -15.677 46.203 1.00 72.69 157 VAL A N 1
ATOM 1228 C CA . VAL A 1 157 ? -26.266 -16.497 46.882 1.00 72.69 157 VAL A CA 1
ATOM 1229 C C . VAL A 1 157 ? -27.619 -15.826 46.690 1.00 72.69 157 VAL A C 1
ATOM 1231 O O . VAL A 1 157 ? -27.747 -14.627 46.947 1.00 72.69 157 VAL A O 1
ATOM 1234 N N . ASP A 1 158 ? -28.622 -16.591 46.260 1.00 71.31 158 ASP A N 1
ATOM 1235 C CA . ASP A 1 158 ? -29.984 -16.090 46.072 1.00 71.31 158 ASP A CA 1
ATOM 1236 C C . ASP A 1 158 ? -30.497 -15.379 47.336 1.00 71.31 158 ASP A C 1
ATOM 1238 O O . ASP A 1 158 ? -30.381 -15.875 48.459 1.00 71.31 158 ASP A O 1
ATOM 1242 N N . GLY A 1 159 ? -31.032 -14.169 47.154 1.00 67.56 159 GLY A N 1
ATOM 1243 C CA . GLY A 1 159 ? -31.524 -13.323 48.246 1.00 67.56 159 GLY A CA 1
ATOM 1244 C C . GLY A 1 159 ? -30.449 -12.558 49.039 1.00 67.56 159 GLY A C 1
ATOM 1245 O O . GLY A 1 159 ? -30.790 -11.916 50.038 1.00 67.56 159 GLY A O 1
ATOM 1246 N N . LYS A 1 160 ? -29.168 -12.586 48.632 1.00 62.62 160 LYS A N 1
ATOM 1247 C CA . LYS A 1 160 ? -28.082 -11.791 49.243 1.00 62.62 160 LYS A CA 1
ATOM 1248 C C . LYS A 1 160 ? -27.429 -10.823 48.247 1.00 62.62 160 LYS A C 1
ATOM 1250 O O . LYS A 1 160 ? -27.304 -11.121 47.063 1.00 62.62 160 LYS A O 1
ATOM 1255 N N . GLY A 1 161 ? -27.010 -9.659 48.751 1.00 62.75 161 GLY A N 1
ATOM 1256 C CA . GLY A 1 161 ? -26.218 -8.682 48.000 1.00 62.75 161 GLY A CA 1
ATOM 1257 C C . GLY A 1 161 ? -24.726 -9.045 47.981 1.00 62.75 161 GLY A C 1
ATOM 1258 O O . GLY A 1 161 ? -24.249 -9.789 48.837 1.00 62.75 161 GLY A O 1
ATOM 1259 N N . LEU A 1 162 ? -23.990 -8.509 47.003 1.00 64.88 162 LEU A N 1
ATOM 1260 C CA . LEU A 1 162 ? -22.569 -8.798 46.739 1.00 64.88 162 LEU A CA 1
ATOM 1261 C C . LEU A 1 162 ? -21.572 -7.924 47.548 1.00 64.88 162 LEU A C 1
ATOM 1263 O O . LEU A 1 162 ? -20.408 -7.852 47.169 1.00 64.88 162 LEU A O 1
ATOM 1267 N N . SER A 1 163 ? -21.989 -7.235 48.620 1.00 61.62 163 SER A N 1
ATOM 1268 C CA . SER A 1 163 ? -21.139 -6.282 49.370 1.00 61.62 163 SER A CA 1
ATOM 1269 C C . SER A 1 163 ? -20.782 -6.732 50.796 1.00 61.62 163 SER A C 1
ATOM 1271 O O . SER A 1 163 ? -21.493 -7.541 51.397 1.00 61.62 163 SER A O 1
ATOM 1273 N N . ASP A 1 164 ? -19.732 -6.118 51.370 1.00 53.75 164 ASP A N 1
ATOM 1274 C CA . ASP A 1 164 ? -19.237 -6.247 52.765 1.00 53.75 164 ASP A CA 1
ATOM 1275 C C . ASP A 1 164 ? -20.263 -5.878 53.860 1.00 53.75 164 ASP A C 1
ATOM 1277 O O . ASP A 1 164 ? -19.974 -5.877 55.054 1.00 53.75 164 ASP A O 1
ATOM 1281 N N . THR A 1 165 ? -21.491 -5.568 53.462 1.00 53.16 165 THR A N 1
ATOM 1282 C CA . THR A 1 165 ? -22.618 -5.175 54.310 1.00 53.16 165 THR A CA 1
ATOM 1283 C C . THR A 1 165 ? -23.764 -6.172 54.183 1.00 53.16 165 THR A C 1
ATOM 1285 O O . THR A 1 165 ? -24.937 -5.815 54.076 1.00 53.16 165 THR A O 1
ATOM 1288 N N . ASN A 1 166 ? -23.438 -7.462 54.201 1.00 59.25 166 ASN A N 1
ATOM 1289 C CA . ASN A 1 166 ? -24.440 -8.487 54.435 1.00 59.25 166 ASN A CA 1
ATOM 1290 C C . ASN A 1 166 ? -24.772 -8.511 55.931 1.00 59.25 166 ASN A C 1
ATOM 1292 O O . ASN A 1 166 ? -24.028 -9.096 56.713 1.00 59.25 166 ASN A O 1
ATOM 1296 N N . PHE A 1 167 ? -25.895 -7.889 56.313 1.00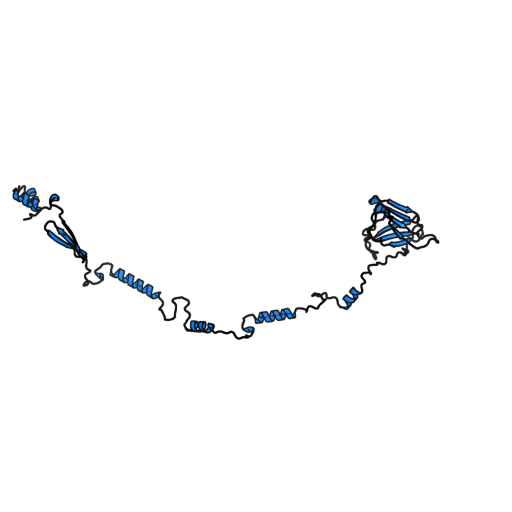 58.41 167 PHE A N 1
ATOM 1297 C CA . PHE A 1 167 ? -26.477 -8.045 57.649 1.00 58.41 167 PHE A CA 1
ATOM 1298 C C . PHE A 1 167 ? -26.525 -9.537 58.021 1.00 58.41 167 PHE A C 1
ATOM 1300 O O . PHE A 1 167 ? -26.968 -10.359 57.201 1.00 58.41 167 PHE A O 1
ATOM 1307 N N . SER A 1 168 ? -26.073 -9.893 59.228 1.00 70.56 168 SER A N 1
ATOM 1308 C CA . SER A 1 168 ? -26.190 -11.257 59.750 1.00 70.56 168 SER A CA 1
ATOM 1309 C C . SER A 1 168 ? -27.661 -11.689 59.759 1.00 70.56 168 SER A C 1
ATOM 1311 O O . SER A 1 168 ? -28.570 -10.854 59.722 1.00 70.56 168 SER A O 1
ATOM 1313 N N . GLN A 1 169 ? -27.931 -12.997 59.798 1.00 69.31 169 GLN A N 1
ATOM 1314 C CA . GLN A 1 169 ? -29.317 -13.459 59.911 1.00 69.31 169 GLN A CA 1
ATOM 1315 C C . GLN A 1 169 ? -29.967 -12.911 61.192 1.00 69.31 169 GLN A C 1
ATOM 1317 O O . GLN A 1 169 ? -31.111 -12.480 61.132 1.00 69.31 169 GLN A O 1
ATOM 1322 N N . GLU A 1 170 ? -29.223 -12.787 62.301 1.00 69.56 170 GLU A N 1
ATOM 1323 C CA . GLU A 1 170 ? -29.751 -12.141 63.508 1.00 69.56 170 GLU A CA 1
ATOM 1324 C C . GLU A 1 170 ? -30.058 -10.653 63.305 1.00 69.56 170 GLU A C 1
ATOM 1326 O O . GLU A 1 170 ? -31.020 -10.146 63.875 1.00 69.56 170 GLU A O 1
ATOM 1331 N N . GLU A 1 171 ? -29.260 -9.925 62.523 1.00 72.56 171 GLU A N 1
ATOM 1332 C CA . GLU A 1 171 ? -29.534 -8.520 62.203 1.00 72.56 171 GLU A CA 1
ATOM 1333 C C . GLU A 1 171 ? -30.769 -8.386 61.306 1.00 72.56 171 GLU A C 1
ATOM 1335 O O . GLU A 1 171 ? -31.615 -7.528 61.553 1.00 72.56 171 GLU A O 1
ATOM 1340 N N . LYS A 1 172 ? -30.933 -9.279 60.324 1.00 67.31 172 LYS A N 1
ATOM 1341 C CA . LYS A 1 172 ? -32.133 -9.338 59.478 1.00 67.31 172 LYS A CA 1
ATOM 1342 C C . LYS A 1 172 ? -33.378 -9.703 60.276 1.00 67.31 172 LYS A C 1
ATOM 1344 O O . LYS A 1 172 ? -34.403 -9.057 60.097 1.00 67.31 172 LYS A O 1
ATOM 1349 N N . ASP A 1 173 ? -33.286 -10.671 61.180 1.00 74.06 173 ASP A N 1
ATOM 1350 C CA . ASP A 1 173 ? -34.395 -11.078 62.046 1.00 74.06 173 ASP A CA 1
ATOM 1351 C C . ASP A 1 173 ? -34.755 -9.965 63.041 1.00 74.06 173 ASP A C 1
ATOM 1353 O O . ASP A 1 173 ? -35.930 -9.747 63.337 1.00 74.06 173 ASP A O 1
ATOM 1357 N N . LYS A 1 174 ? -33.764 -9.200 63.524 1.00 75.38 174 LYS A N 1
ATOM 1358 C CA . LYS A 1 174 ? -34.005 -7.988 64.321 1.00 75.38 174 LYS A CA 1
ATOM 1359 C C . LYS A 1 174 ? -34.740 -6.923 63.513 1.00 75.38 174 LYS A C 1
ATOM 1361 O O . LYS A 1 174 ? -35.707 -6.378 64.028 1.00 75.38 174 LYS A O 1
ATOM 1366 N N . LEU A 1 175 ? -34.324 -6.650 62.274 1.00 70.19 175 LEU A N 1
ATOM 1367 C CA . LEU A 1 175 ? -35.003 -5.697 61.386 1.00 70.19 175 LEU A CA 1
ATOM 1368 C C . LEU A 1 175 ? -36.414 -6.159 60.995 1.00 70.19 175 LEU A C 1
ATOM 1370 O O . LEU A 1 175 ? -37.332 -5.349 60.992 1.00 70.19 175 LEU A O 1
ATOM 1374 N N . ALA A 1 176 ? -36.608 -7.445 60.703 1.00 66.31 176 ALA A N 1
ATOM 1375 C CA . ALA A 1 176 ? -37.906 -8.007 60.332 1.00 66.31 176 ALA A CA 1
ATOM 1376 C C . ALA A 1 176 ? -38.914 -7.997 61.496 1.00 66.31 176 ALA A C 1
ATOM 1378 O O . ALA A 1 176 ? -40.118 -7.924 61.266 1.00 66.31 176 ALA A O 1
ATOM 1379 N N . ASN A 1 177 ? -38.425 -8.028 62.741 1.00 64.25 177 ASN A N 1
ATOM 1380 C CA . ASN A 1 177 ? -39.240 -7.868 63.947 1.00 64.25 177 ASN A CA 1
ATOM 1381 C C . ASN A 1 177 ? -39.478 -6.398 64.342 1.00 64.25 177 ASN A C 1
ATOM 1383 O O . ASN A 1 177 ? -40.184 -6.136 65.319 1.00 64.25 177 ASN A O 1
ATOM 1387 N N . ILE A 1 178 ? -38.940 -5.428 63.593 1.00 67.81 178 ILE A N 1
ATOM 1388 C CA . ILE A 1 178 ? -39.395 -4.038 63.681 1.00 67.81 178 ILE A CA 1
ATOM 1389 C C . ILE A 1 178 ? -40.729 -3.979 62.934 1.00 67.81 178 ILE A C 1
ATOM 1391 O O . ILE A 1 178 ? -40.771 -3.872 61.711 1.00 67.81 178 ILE A O 1
ATOM 1395 N N . SER A 1 179 ? -41.832 -4.098 63.677 1.00 51.69 179 SER A N 1
ATOM 1396 C CA . SER A 1 179 ? -43.172 -3.905 63.120 1.00 51.69 179 SER A CA 1
ATOM 1397 C C . SER A 1 179 ? -43.244 -2.551 62.391 1.00 51.69 179 SER A C 1
ATOM 1399 O O . SER A 1 179 ? -42.839 -1.543 62.982 1.00 51.69 179 SER A O 1
ATOM 1401 N N . PRO A 1 180 ? -43.783 -2.480 61.156 1.00 51.59 180 PRO A N 1
ATOM 1402 C CA . PRO A 1 180 ? -43.995 -1.212 60.451 1.00 51.59 180 PRO A CA 1
ATOM 1403 C C . PRO A 1 180 ? -44.931 -0.251 61.211 1.00 51.59 180 PRO A C 1
ATOM 1405 O O . PRO A 1 180 ? -44.947 0.940 60.915 1.00 51.59 180 PRO A O 1
ATOM 1408 N N . ASP A 1 181 ? -45.631 -0.742 62.241 1.00 50.09 181 ASP A N 1
ATOM 1409 C CA . ASP A 1 181 ? -46.499 0.034 63.136 1.00 50.09 181 ASP A CA 1
ATOM 1410 C C . ASP A 1 181 ? -45.799 0.607 64.387 1.00 50.09 181 ASP A C 1
ATOM 1412 O O . ASP A 1 181 ? -46.448 1.212 65.240 1.00 50.09 181 ASP A O 1
ATOM 1416 N N . LEU A 1 182 ? -44.473 0.493 64.530 1.00 45.00 182 LEU A N 1
ATOM 1417 C CA . LEU A 1 182 ? -43.754 1.098 65.668 1.00 45.00 182 LEU A CA 1
ATOM 1418 C C . LEU A 1 182 ? -43.409 2.590 65.496 1.00 45.00 182 LEU A C 1
ATOM 1420 O O . LEU A 1 182 ? -42.669 3.146 66.304 1.00 45.00 182 LEU A O 1
ATOM 1424 N N . ALA A 1 183 ? -44.017 3.271 64.520 1.00 43.69 183 ALA A N 1
ATOM 1425 C CA . ALA A 1 183 ? -44.118 4.733 64.510 1.00 43.69 183 ALA A CA 1
ATOM 1426 C C . ALA A 1 183 ? -45.401 5.253 65.192 1.00 43.69 183 ALA A C 1
ATOM 1428 O O . ALA A 1 183 ? -45.744 6.426 65.048 1.00 43.69 183 ALA A O 1
ATOM 1429 N N . VAL A 1 184 ? -46.096 4.434 65.994 1.00 43.91 184 VAL A N 1
ATOM 1430 C CA . VAL A 1 184 ? -46.945 4.971 67.067 1.00 43.91 184 VAL A CA 1
ATOM 1431 C C . VAL A 1 184 ? -46.011 5.462 68.173 1.00 43.91 184 VAL A C 1
ATOM 1433 O O . VAL A 1 184 ? -45.766 4.795 69.178 1.00 43.91 184 VAL A O 1
ATOM 1436 N N . TYR A 1 185 ? -45.432 6.644 67.952 1.00 40.84 185 TYR A N 1
ATOM 1437 C CA . TYR A 1 185 ? -44.835 7.433 69.020 1.00 40.84 185 TYR A CA 1
ATOM 1438 C C . TYR A 1 185 ? -45.854 7.497 70.162 1.00 40.84 185 TYR A C 1
ATOM 1440 O O . TYR A 1 185 ? -47.021 7.796 69.920 1.00 40.84 185 TYR A O 1
ATOM 1448 N N . ASN A 1 186 ? -45.427 7.197 71.390 1.00 44.25 186 ASN A N 1
ATOM 1449 C CA . ASN A 1 186 ? -46.208 7.355 72.620 1.00 44.25 186 ASN A CA 1
ATOM 1450 C C . ASN A 1 186 ? -46.703 8.811 72.772 1.00 44.25 186 ASN A C 1
ATOM 1452 O O . ASN A 1 186 ? -46.129 9.611 73.512 1.00 44.25 186 ASN A O 1
ATOM 1456 N N . LEU A 1 187 ? -47.769 9.172 72.064 1.00 52.62 187 LEU A N 1
ATOM 1457 C CA . LEU A 1 187 ? -48.538 10.386 72.271 1.00 52.62 187 LEU A CA 1
ATOM 1458 C C . LEU A 1 187 ? -49.452 10.103 73.452 1.00 52.62 187 LEU A C 1
ATOM 1460 O O . LEU A 1 187 ? -50.485 9.448 73.333 1.00 52.62 187 LEU A O 1
ATOM 1464 N N . SER A 1 188 ? -49.016 10.516 74.637 1.00 57.06 188 SER A N 1
ATOM 1465 C CA . SER A 1 188 ? -49.870 10.426 75.809 1.00 57.06 188 SER A CA 1
ATOM 1466 C C . SER A 1 188 ? -50.974 11.472 75.685 1.00 57.06 188 SER A C 1
ATOM 1468 O O . SER A 1 188 ? -50.748 12.646 75.967 1.00 57.06 188 SER A O 1
ATOM 1470 N N . ASN A 1 189 ? -52.190 11.027 75.357 1.00 58.84 189 ASN A N 1
ATOM 1471 C CA . ASN A 1 189 ? -53.417 11.799 75.595 1.00 58.84 189 ASN A CA 1
ATOM 1472 C C . ASN A 1 189 ? -53.690 11.976 77.103 1.00 58.84 189 ASN A C 1
ATOM 1474 O O . ASN A 1 189 ? -54.601 12.704 77.491 1.00 58.84 189 ASN A O 1
ATOM 1478 N N . THR A 1 190 ? -52.907 11.307 77.956 1.00 62.78 190 THR A N 1
ATOM 1479 C CA . THR A 1 190 ? -52.941 11.463 79.408 1.00 62.78 190 THR A CA 1
ATOM 1480 C C . THR A 1 190 ? -52.118 12.690 79.806 1.00 62.78 190 THR A C 1
ATOM 1482 O O . THR A 1 190 ? -50.919 12.734 79.504 1.00 62.78 190 THR A O 1
ATOM 1485 N N . PRO A 1 191 ? -52.706 13.671 80.506 1.00 67.75 191 PRO A N 1
ATOM 1486 C CA . PRO A 1 191 ? -51.977 14.841 80.978 1.00 67.75 191 PRO A CA 1
ATOM 1487 C C . PRO A 1 191 ? -50.877 14.479 81.982 1.00 67.75 191 PRO A C 1
ATOM 1489 O O . PRO A 1 191 ? -51.125 13.766 82.955 1.00 67.75 191 PRO A O 1
ATOM 1492 N N . ALA A 1 192 ? -49.676 15.024 81.796 1.00 69.38 192 ALA A N 1
ATOM 1493 C CA . ALA A 1 192 ? -48.551 14.852 82.713 1.00 69.38 192 ALA A CA 1
ATOM 1494 C C . ALA A 1 192 ? -48.271 16.148 83.484 1.00 69.38 192 ALA A C 1
ATOM 1496 O O . ALA A 1 192 ? -48.251 17.230 82.901 1.00 69.38 192 ALA A O 1
ATOM 1497 N N . PHE A 1 193 ? -48.033 16.057 84.798 1.00 72.00 193 PHE A N 1
ATOM 1498 C CA . PHE A 1 193 ? -47.625 17.215 85.598 1.00 72.00 193 PHE A CA 1
ATOM 1499 C C . PHE A 1 193 ? -46.210 17.649 85.195 1.00 72.00 193 PHE A C 1
ATOM 1501 O O . PHE A 1 193 ? -45.254 16.905 85.400 1.00 72.00 193 PHE A O 1
ATOM 1508 N N . LEU A 1 194 ? -46.062 18.871 84.680 1.00 71.44 194 LEU A N 1
ATOM 1509 C CA . LEU A 1 194 ? -44.794 19.395 84.154 1.00 71.44 194 LEU A CA 1
ATOM 1510 C C . LEU A 1 194 ? -43.828 19.887 85.244 1.00 71.44 194 LEU A C 1
ATOM 1512 O O . LEU A 1 194 ? -42.817 20.521 84.957 1.00 71.44 194 LEU A O 1
ATOM 1516 N N . ASN A 1 195 ? -44.133 19.603 86.511 1.00 76.69 195 ASN A N 1
ATOM 1517 C CA . ASN A 1 195 ? -43.315 19.956 87.668 1.00 76.69 195 ASN A CA 1
ATOM 1518 C C . ASN A 1 195 ? -43.053 21.466 87.853 1.00 76.69 195 ASN A C 1
ATOM 1520 O O . ASN A 1 195 ? -42.060 21.864 88.457 1.00 76.69 195 ASN A O 1
ATOM 1524 N N . TYR A 1 196 ? -43.971 22.320 87.388 1.00 79.44 196 TYR A N 1
ATOM 1525 C CA . TYR A 1 196 ? -44.004 23.746 87.729 1.00 79.44 196 TYR A CA 1
ATOM 1526 C C . TYR A 1 196 ? -45.430 24.233 88.007 1.00 79.44 196 TYR A C 1
ATOM 1528 O O . TYR A 1 196 ? -46.418 23.518 87.809 1.00 79.44 196 TYR A O 1
ATOM 1536 N N . ARG A 1 197 ? -45.537 25.450 88.552 1.00 78.56 197 ARG A N 1
ATOM 1537 C CA . ARG A 1 197 ? -46.805 26.063 88.961 1.00 78.56 197 ARG A CA 1
ATOM 1538 C C . ARG A 1 197 ? -46.996 27.431 88.317 1.00 78.56 197 ARG A C 1
ATOM 1540 O O . ARG A 1 197 ? -46.036 28.177 88.167 1.00 78.56 197 ARG A O 1
ATOM 1547 N N . TYR A 1 198 ? -48.245 27.783 88.035 1.00 76.75 198 TYR A N 1
ATOM 1548 C CA . TYR A 1 198 ? -48.657 29.107 87.573 1.00 76.75 198 TYR A CA 1
ATOM 1549 C C . TYR A 1 198 ? -49.742 29.644 88.512 1.00 76.75 198 TYR A C 1
ATOM 1551 O O . TYR A 1 198 ? -50.711 28.942 88.806 1.00 76.75 198 TYR A O 1
ATOM 1559 N N . PHE A 1 199 ? -49.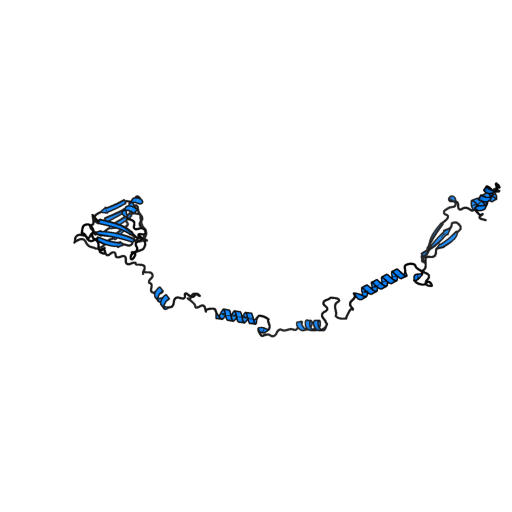532 30.836 89.084 1.00 78.19 199 PHE A N 1
ATOM 1560 C CA . PHE A 1 199 ? -50.355 31.394 90.176 1.00 78.19 199 PHE A CA 1
ATOM 1561 C C . PHE A 1 199 ? -50.699 30.371 91.286 1.00 78.19 199 PHE A C 1
ATOM 1563 O O . PHE A 1 199 ? -51.835 30.268 91.746 1.00 78.19 199 PHE A O 1
ATOM 1570 N N . GLY A 1 200 ? -49.714 29.560 91.696 1.00 76.88 200 GLY A N 1
ATOM 1571 C CA . GLY A 1 200 ? -49.859 28.545 92.751 1.00 76.88 200 GLY A CA 1
ATOM 1572 C C . GLY A 1 200 ? -50.528 27.226 92.328 1.00 76.88 200 GLY A C 1
ATOM 1573 O O . GLY A 1 200 ? -50.468 26.248 93.079 1.00 76.88 200 GLY A O 1
ATOM 1574 N N . LYS A 1 201 ? -51.104 27.140 91.125 1.00 77.44 201 LYS A N 1
ATOM 1575 C CA . LYS A 1 201 ? -51.721 25.920 90.573 1.00 77.44 201 LYS A CA 1
ATOM 1576 C C . LYS A 1 201 ? -50.694 25.083 89.815 1.00 77.44 201 LYS A C 1
ATOM 1578 O O . LYS A 1 201 ? -49.836 25.650 89.147 1.00 77.44 201 LYS A O 1
ATOM 1583 N N . LYS A 1 202 ? -50.755 23.750 89.925 1.00 77.94 202 LYS A N 1
ATOM 1584 C CA . LYS A 1 202 ? -49.897 22.836 89.144 1.00 77.94 202 LYS A CA 1
ATOM 1585 C C . LYS A 1 202 ? -50.168 23.000 87.649 1.00 77.94 202 LYS A C 1
ATOM 1587 O O . LYS A 1 202 ? -51.314 23.241 87.294 1.00 77.94 202 LYS A O 1
ATOM 1592 N N . VAL A 1 203 ? -49.157 22.857 86.796 1.00 75.38 203 VAL A N 1
ATOM 1593 C CA . VAL A 1 203 ? -49.322 22.892 85.334 1.00 75.38 203 VAL A CA 1
ATOM 1594 C C . VAL A 1 203 ? -49.161 21.494 84.746 1.00 75.38 203 VAL A C 1
ATOM 1596 O O . VAL A 1 203 ? -48.218 20.780 85.085 1.00 75.38 203 VAL A O 1
ATOM 1599 N N . TYR A 1 204 ? -50.093 21.113 83.881 1.00 74.56 204 TYR A N 1
ATOM 1600 C CA . TYR A 1 204 ? -50.117 19.847 83.164 1.00 74.56 204 TYR A CA 1
ATOM 1601 C C . TYR A 1 204 ? -49.918 20.089 81.668 1.00 74.56 204 TYR A C 1
ATOM 1603 O O . TYR A 1 204 ? -50.342 21.122 81.152 1.00 74.56 204 TYR A O 1
ATOM 1611 N N . GLY A 1 205 ? -49.273 19.137 80.997 1.00 75.31 205 GLY A N 1
ATOM 1612 C CA . GLY A 1 205 ? -49.041 19.140 79.558 1.00 75.31 205 GLY A CA 1
ATOM 1613 C C . GLY A 1 205 ? -49.566 17.864 78.911 1.00 75.31 205 GLY A C 1
ATOM 1614 O O . GLY A 1 205 ? -49.491 16.787 79.504 1.00 75.31 205 GLY A O 1
ATOM 1615 N N . VAL A 1 206 ? -50.085 17.988 77.695 1.00 75.25 206 VAL A N 1
ATOM 1616 C CA . VAL A 1 206 ? -50.543 16.872 76.858 1.00 75.25 206 VAL A CA 1
ATOM 1617 C C . VAL A 1 206 ? -50.061 17.087 75.428 1.00 75.25 206 VAL A C 1
ATOM 1619 O O . VAL A 1 206 ? -49.922 18.230 74.983 1.00 75.25 206 VAL A O 1
ATOM 1622 N N . LEU A 1 207 ? -49.788 15.993 74.718 1.00 74.94 207 LEU A N 1
ATOM 1623 C CA . LEU A 1 207 ? -49.334 16.025 73.334 1.00 74.94 207 LEU A CA 1
ATOM 1624 C C . LEU A 1 207 ? -50.235 15.149 72.473 1.00 74.94 207 LEU A C 1
ATOM 1626 O O . LEU A 1 207 ? -50.412 13.969 72.763 1.00 74.94 207 LEU A O 1
ATOM 1630 N N . LEU A 1 208 ? -50.789 15.739 71.419 1.00 73.75 208 LEU A N 1
ATOM 1631 C CA . LEU A 1 208 ? -51.808 15.123 70.577 1.00 73.75 208 LEU A CA 1
ATOM 1632 C C . LEU A 1 208 ? -51.333 15.056 69.123 1.00 73.75 208 LEU A C 1
ATOM 1634 O O . LEU A 1 208 ? -50.693 15.986 68.628 1.00 73.75 208 LEU A O 1
ATOM 1638 N N . ALA A 1 209 ? -51.686 13.975 68.425 1.00 71.94 209 ALA A N 1
ATOM 1639 C CA . ALA A 1 209 ? -51.574 13.910 66.968 1.00 71.94 209 ALA A CA 1
ATOM 1640 C C . ALA A 1 209 ? -52.715 14.687 66.308 1.00 71.94 209 ALA A C 1
ATOM 1642 O O . ALA A 1 209 ? -53.850 14.684 66.792 1.00 71.94 209 ALA A O 1
ATOM 1643 N N . ILE A 1 210 ? -52.421 15.296 65.162 1.00 71.81 210 ILE A N 1
ATOM 1644 C CA . ILE A 1 210 ? -53.442 15.861 64.282 1.00 71.81 210 ILE A CA 1
ATOM 1645 C C . ILE A 1 210 ? -54.030 14.723 63.426 1.00 71.81 210 ILE A C 1
ATOM 1647 O O . ILE A 1 210 ? -53.266 14.017 62.764 1.00 71.81 210 ILE A O 1
ATOM 1651 N N . PRO A 1 211 ? -55.359 14.499 63.443 1.00 63.59 211 PRO A N 1
ATOM 1652 C CA . PRO A 1 211 ? -55.977 13.398 62.706 1.00 63.59 211 PRO A CA 1
ATOM 1653 C C . PRO A 1 211 ? -55.848 13.572 61.182 1.00 63.59 211 PRO A C 1
ATOM 1655 O O . PRO A 1 211 ? -55.879 14.687 60.667 1.00 63.59 211 PRO A O 1
ATOM 1658 N N . THR A 1 212 ? -55.733 12.453 60.460 1.00 61.31 212 THR A N 1
ATOM 1659 C CA . THR A 1 212 ? -55.800 12.366 58.986 1.00 61.31 212 THR A CA 1
ATOM 1660 C C . THR A 1 212 ? -57.197 11.894 58.545 1.00 61.31 212 THR A C 1
ATOM 1662 O O . THR A 1 212 ? -57.799 11.091 59.262 1.00 61.31 212 THR A O 1
ATOM 1665 N N . PRO A 1 213 ? -57.729 12.317 57.375 1.00 54.75 213 PRO A N 1
ATOM 1666 C CA . PRO A 1 213 ? -57.095 13.115 56.313 1.00 54.75 213 PRO A CA 1
ATOM 1667 C C . PRO A 1 213 ? -57.036 14.628 56.597 1.00 54.75 213 PRO A C 1
ATOM 1669 O O . PRO A 1 213 ? -57.807 15.147 57.397 1.00 54.75 213 PRO A O 1
ATOM 1672 N N . GLU A 1 214 ? -56.136 15.339 55.904 1.00 57.84 214 GLU A N 1
ATOM 1673 C CA . GLU A 1 214 ? -56.063 16.808 55.922 1.00 57.84 214 GLU A CA 1
ATOM 1674 C C . GLU A 1 214 ? -57.375 17.422 55.403 1.00 57.84 214 GLU A C 1
ATOM 1676 O O . GLU A 1 214 ? -57.587 17.485 54.191 1.00 57.84 214 GLU A O 1
ATOM 1681 N N . LEU A 1 215 ? -58.253 17.896 56.291 1.00 51.84 215 LEU A N 1
ATOM 1682 C CA . LEU A 1 215 ? -59.515 18.533 55.903 1.00 51.84 215 LEU A CA 1
ATOM 1683 C C . LEU A 1 215 ? -59.744 19.859 56.647 1.00 51.84 215 LEU A C 1
ATOM 1685 O O . LEU A 1 215 ? -59.692 19.904 57.868 1.00 51.84 215 LEU A O 1
ATOM 1689 N N . GLU A 1 216 ? -59.994 20.888 55.825 1.00 58.53 216 GLU A N 1
ATOM 1690 C CA . GLU A 1 216 ? -60.472 22.268 56.037 1.00 58.53 216 GLU A CA 1
ATOM 1691 C C . GLU A 1 216 ? -59.877 23.130 57.175 1.00 58.53 216 GLU A C 1
ATOM 1693 O O . GLU A 1 216 ? -59.574 22.701 58.277 1.00 58.53 216 GLU A O 1
ATOM 1698 N N . VAL A 1 217 ? -59.696 24.420 56.872 1.00 62.84 217 VAL A N 1
ATOM 1699 C CA . VAL A 1 217 ? -59.006 25.474 57.651 1.00 62.84 217 VAL A CA 1
ATOM 1700 C C . VAL A 1 217 ? -59.585 25.781 59.048 1.00 62.84 217 VAL A C 1
ATOM 1702 O O . VAL A 1 217 ? -59.169 26.760 59.671 1.00 62.84 217 VAL A O 1
ATOM 1705 N N . ASN A 1 218 ? -60.545 24.988 59.532 1.00 70.06 218 ASN A N 1
ATOM 1706 C CA . ASN A 1 218 ? -61.274 25.218 60.774 1.00 70.06 218 ASN A CA 1
ATOM 1707 C C . ASN A 1 218 ? -61.201 23.995 61.696 1.00 70.06 218 ASN A C 1
ATOM 1709 O O . ASN A 1 218 ? -61.724 22.929 61.367 1.00 70.06 218 ASN A O 1
ATOM 1713 N N . TYR A 1 219 ? -60.639 24.171 62.891 1.00 68.88 219 TYR A N 1
ATOM 1714 C CA . TYR A 1 219 ? -60.543 23.111 63.893 1.00 68.88 219 TYR A CA 1
ATOM 1715 C C . TYR A 1 219 ? -61.327 23.495 65.144 1.00 68.88 219 TYR A C 1
ATOM 1717 O O . TYR A 1 219 ? -61.225 24.621 65.636 1.00 68.88 219 TYR A O 1
ATOM 1725 N N . THR A 1 220 ? -62.088 22.544 65.691 1.00 68.38 220 THR A N 1
ATOM 1726 C CA . THR A 1 220 ? -62.596 22.640 67.062 1.00 68.38 220 THR A CA 1
ATOM 1727 C C . THR A 1 220 ? -61.874 21.641 67.940 1.00 68.38 220 THR A C 1
ATOM 1729 O O . THR A 1 220 ? -61.940 20.431 67.726 1.00 68.38 220 THR A O 1
ATOM 1732 N N . PHE A 1 221 ? -61.220 22.162 68.968 1.00 69.12 221 PHE A N 1
ATOM 1733 C CA . PHE A 1 221 ? -60.663 21.369 70.048 1.00 69.12 221 PHE A CA 1
ATOM 1734 C C . PHE A 1 221 ? -61.626 21.474 71.220 1.00 69.12 221 PHE A C 1
ATOM 1736 O O . PHE A 1 221 ? -61.776 22.537 71.831 1.00 69.12 221 PHE A O 1
ATOM 1743 N N . THR A 1 222 ? -62.321 20.380 71.514 1.00 62.97 222 THR A N 1
ATOM 1744 C CA . THR A 1 222 ? -63.140 20.291 72.722 1.00 62.97 222 THR A CA 1
ATOM 1745 C C . THR A 1 222 ? -62.290 19.706 73.833 1.00 62.97 222 THR A C 1
ATOM 1747 O O . THR A 1 222 ? -61.644 18.673 73.658 1.00 62.97 222 THR A O 1
ATOM 1750 N N . HIS A 1 223 ? -62.277 20.384 74.975 1.00 61.75 223 HIS A N 1
ATOM 1751 C CA . HIS A 1 223 ? -61.500 19.984 76.132 1.00 61.75 223 HIS A CA 1
ATOM 1752 C C . HIS A 1 223 ? -62.345 20.122 77.404 1.00 61.75 223 HIS A C 1
ATOM 1754 O O . HIS A 1 223 ? -62.977 21.147 77.639 1.00 61.75 223 HIS A O 1
ATOM 1760 N N . ALA A 1 224 ? -62.321 19.126 78.288 1.00 60.38 224 ALA A N 1
ATOM 1761 C CA . ALA A 1 224 ? -63.022 19.192 79.578 1.00 60.38 224 ALA A CA 1
ATOM 1762 C C . ALA A 1 224 ? -62.247 19.987 80.654 1.00 60.38 224 ALA A C 1
ATOM 1764 O O . ALA A 1 224 ? -62.489 19.847 81.850 1.00 60.38 224 ALA A O 1
ATOM 1765 N N . LEU A 1 225 ? -61.276 20.811 80.241 1.00 62.69 225 LEU A N 1
ATOM 1766 C CA . LEU A 1 225 ? -60.299 21.395 81.166 1.00 62.69 225 LEU A CA 1
ATOM 1767 C C . LEU A 1 225 ? -60.857 22.521 82.056 1.00 62.69 225 LEU A C 1
ATOM 1769 O O . LEU A 1 225 ? -60.262 22.827 83.083 1.00 62.69 225 LEU A O 1
ATOM 1773 N N . ASN A 1 226 ? -61.985 23.145 81.705 1.00 64.25 226 ASN A N 1
ATOM 1774 C CA . ASN A 1 226 ? -62.600 24.218 82.493 1.00 64.25 226 ASN A CA 1
ATOM 1775 C C . ASN A 1 226 ? -61.630 25.388 82.808 1.00 64.25 226 ASN A C 1
ATOM 1777 O O . ASN A 1 226 ? -61.630 25.933 83.915 1.00 64.25 226 ASN A O 1
ATOM 1781 N N . VAL A 1 227 ? -60.769 25.742 81.847 1.00 65.62 227 VAL A N 1
ATOM 1782 C CA . VAL A 1 227 ? -59.654 26.692 82.015 1.00 65.62 227 VAL A CA 1
ATOM 1783 C C . VAL A 1 227 ? -60.010 28.033 81.389 1.00 65.62 227 VAL A C 1
ATOM 1785 O O . VAL A 1 227 ? -60.310 28.100 80.205 1.00 65.62 227 VAL A O 1
ATOM 1788 N N . GLU A 1 228 ? -59.906 29.112 82.167 1.00 59.66 228 GLU A N 1
ATOM 1789 C CA . GLU A 1 228 ? -60.125 30.490 81.685 1.00 59.66 228 GLU A CA 1
ATOM 1790 C C . GLU A 1 228 ? -58.853 31.356 81.711 1.00 59.66 228 GLU A C 1
ATOM 1792 O O . GLU A 1 228 ? -58.849 32.443 81.145 1.00 59.66 228 GLU A O 1
ATOM 1797 N N . LYS A 1 229 ? -57.782 30.926 82.404 1.00 61.62 229 LYS A N 1
ATOM 1798 C CA . LYS A 1 229 ? -56.670 31.830 82.776 1.00 61.62 229 LYS A CA 1
ATOM 1799 C C . LYS A 1 229 ? -55.282 31.448 82.271 1.00 61.62 229 LYS A C 1
ATOM 1801 O O . LYS A 1 229 ? -54.476 32.345 82.056 1.00 61.62 229 LYS A O 1
ATOM 1806 N N . TYR A 1 230 ? -54.972 30.161 82.127 1.00 68.69 230 TYR A N 1
ATOM 1807 C CA . TYR A 1 230 ? -53.677 29.730 81.596 1.00 68.69 230 TYR A CA 1
ATOM 1808 C C . TYR A 1 230 ? -53.859 28.539 80.673 1.00 68.69 230 TYR A C 1
ATOM 1810 O O . TYR A 1 230 ? -54.001 27.408 81.136 1.00 68.69 230 TYR A O 1
ATOM 1818 N N . LEU A 1 231 ? -53.863 28.833 79.380 1.00 72.81 231 LEU A N 1
ATOM 1819 C CA . LEU A 1 231 ? -53.836 27.861 78.307 1.00 72.81 231 LEU A CA 1
ATOM 1820 C C . LEU A 1 231 ? -52.733 28.288 77.343 1.00 72.81 231 LEU A C 1
ATOM 1822 O O . LEU A 1 231 ? -52.773 29.401 76.819 1.00 72.81 231 LEU A O 1
ATOM 1826 N N . ARG A 1 232 ? -51.758 27.412 77.119 1.00 76.38 232 ARG A N 1
ATOM 1827 C CA . ARG A 1 232 ? -50.751 27.583 76.071 1.00 76.38 232 ARG A CA 1
ATOM 1828 C C . ARG A 1 232 ? -50.926 26.469 75.060 1.00 76.38 232 ARG A C 1
ATOM 1830 O O . ARG A 1 232 ? -51.043 25.311 75.451 1.00 76.38 232 ARG A O 1
ATOM 1837 N N . ILE A 1 233 ? -50.929 26.825 73.781 1.00 75.50 233 ILE A N 1
ATOM 1838 C CA . ILE A 1 233 ? -51.034 25.863 72.690 1.00 75.50 233 ILE A CA 1
ATOM 1839 C C . ILE A 1 233 ? -49.911 26.117 71.699 1.00 75.50 233 ILE A C 1
ATOM 1841 O O . ILE A 1 233 ? -49.733 27.240 71.228 1.00 75.50 233 ILE A O 1
ATOM 1845 N N . GLU A 1 234 ? -49.175 25.066 71.367 1.00 81.12 234 GLU A N 1
ATOM 1846 C CA . GLU A 1 234 ? -48.055 25.133 70.436 1.00 81.12 234 GLU A CA 1
ATOM 1847 C C . GLU A 1 234 ? -48.131 24.013 69.407 1.00 81.12 234 GLU A C 1
ATOM 1849 O O . GLU A 1 234 ? -48.600 22.912 69.700 1.00 81.12 234 GLU A O 1
ATOM 1854 N N . LEU A 1 235 ? -47.605 24.285 68.213 1.00 75.56 235 LEU A N 1
ATOM 1855 C CA . LEU A 1 235 ? -47.296 23.244 67.238 1.00 75.56 235 LEU A CA 1
ATOM 1856 C C . LEU A 1 235 ? -45.840 22.821 67.381 1.00 75.56 235 LEU A C 1
ATOM 1858 O O . LEU A 1 235 ? -44.942 23.661 67.466 1.00 75.56 235 LEU A O 1
ATOM 1862 N N . TRP A 1 236 ? -45.630 21.513 67.440 1.00 74.62 236 TRP A N 1
ATOM 1863 C CA . TRP A 1 236 ? -44.323 20.886 67.578 1.00 74.62 236 TRP A CA 1
ATOM 1864 C C . TRP A 1 236 ? -43.995 20.115 66.298 1.00 74.62 236 TRP A C 1
ATOM 1866 O O . TRP A 1 236 ? -44.844 19.407 65.753 1.00 74.62 236 TRP A O 1
ATOM 1876 N N . GLU A 1 237 ? -42.764 20.266 65.810 1.00 66.81 237 GLU A N 1
ATOM 1877 C CA . GLU A 1 237 ? -42.225 19.470 64.704 1.00 66.81 237 GLU A CA 1
ATOM 1878 C C . GLU A 1 237 ? -41.627 18.167 65.270 1.00 66.81 237 GLU A C 1
ATOM 1880 O O . GLU A 1 237 ? -40.867 18.224 66.232 1.00 66.81 237 GLU A O 1
ATOM 1885 N N . ASP A 1 238 ? -41.994 17.013 64.702 1.00 59.75 238 ASP A N 1
ATOM 1886 C CA . ASP A 1 238 ? -41.319 15.713 64.871 1.00 59.75 238 ASP A CA 1
ATOM 1887 C C . ASP A 1 238 ? -41.004 15.240 66.314 1.00 59.75 238 ASP A C 1
ATOM 1889 O O . ASP A 1 238 ? -39.855 14.979 66.673 1.00 59.75 238 ASP A O 1
ATOM 1893 N N . GLY A 1 239 ? -42.044 15.007 67.127 1.00 55.47 239 GLY A N 1
ATOM 1894 C CA . GLY A 1 239 ? -41.925 14.260 68.393 1.00 55.47 239 GLY A CA 1
ATOM 1895 C C . GLY A 1 239 ? -41.319 15.034 69.577 1.00 55.47 239 GLY A C 1
ATOM 1896 O O . GLY A 1 239 ? -40.723 16.096 69.435 1.00 55.47 239 GLY A O 1
ATOM 1897 N N . LEU A 1 240 ? -41.501 14.516 70.800 1.00 52.94 240 LEU A N 1
ATOM 1898 C CA . LEU A 1 240 ? -40.891 15.075 72.021 1.00 52.94 240 LEU A CA 1
ATOM 1899 C C . LEU A 1 240 ? -39.370 14.842 72.003 1.00 52.94 240 LEU A C 1
ATOM 1901 O O . LEU A 1 240 ? -38.960 13.680 72.033 1.00 52.94 240 LEU A O 1
ATOM 1905 N N . PRO A 1 241 ? -38.510 15.878 72.044 1.00 48.75 241 PRO A N 1
ATOM 1906 C CA . PRO A 1 241 ? -37.072 15.654 72.086 1.00 48.75 241 PRO A CA 1
ATOM 1907 C C . PRO A 1 241 ? -36.576 15.486 73.532 1.00 48.75 241 PRO A C 1
ATOM 1909 O O . PRO A 1 241 ? -36.917 16.302 74.397 1.00 48.75 241 PRO A O 1
ATOM 1912 N N . PRO A 1 242 ? -35.694 14.509 73.809 1.00 44.62 242 PRO A N 1
ATOM 1913 C CA . PRO A 1 242 ? -34.932 14.484 75.046 1.00 44.62 242 PRO A CA 1
ATOM 1914 C C . PRO A 1 242 ? -33.886 15.611 74.997 1.00 44.62 242 PRO A C 1
ATOM 1916 O O . PRO A 1 242 ? -32.941 15.567 74.218 1.00 44.62 242 PRO A O 1
ATOM 1919 N N . ASN A 1 243 ? -34.064 16.637 75.833 1.00 54.56 243 ASN A N 1
ATOM 1920 C CA . ASN A 1 243 ? -33.039 17.613 76.230 1.00 54.56 243 ASN A CA 1
ATOM 1921 C C . ASN A 1 243 ? -32.199 18.261 75.103 1.00 54.56 243 ASN A C 1
ATOM 1923 O O . ASN A 1 243 ? -30.986 18.061 75.048 1.00 54.56 243 ASN A O 1
ATOM 1927 N N . ASN A 1 244 ? -32.785 19.135 74.273 1.00 42.41 244 ASN A N 1
ATOM 1928 C CA . ASN A 1 244 ? -31.983 20.035 73.431 1.00 42.41 244 ASN A CA 1
ATOM 1929 C C . ASN A 1 244 ? -32.480 21.492 73.471 1.00 42.41 244 ASN A C 1
ATOM 1931 O O . ASN A 1 244 ? -33.663 21.781 73.307 1.00 42.41 244 ASN A O 1
ATOM 1935 N N . THR A 1 245 ? -31.537 22.409 73.688 1.00 43.62 245 THR A N 1
ATOM 1936 C CA . THR A 1 245 ? -31.664 23.872 73.785 1.00 43.62 245 THR A CA 1
ATOM 1937 C C . THR A 1 245 ? -31.846 24.578 72.436 1.00 43.62 245 THR A C 1
ATOM 1939 O O . THR A 1 245 ? -31.937 25.804 72.394 1.00 43.62 245 THR A O 1
ATOM 1942 N N . ARG A 1 246 ? -31.964 23.842 71.324 1.00 41.25 246 ARG A N 1
ATOM 1943 C CA . ARG A 1 246 ? -32.413 24.385 70.035 1.00 41.25 246 ARG A CA 1
ATOM 1944 C C . ARG A 1 246 ? -33.926 24.215 69.891 1.00 41.25 246 ARG A C 1
ATOM 1946 O O . ARG A 1 246 ? -34.415 23.198 69.416 1.00 41.25 246 ARG A O 1
ATOM 1953 N N . GLN A 1 247 ? -34.649 25.250 70.317 1.00 52.47 247 GLN A N 1
ATOM 1954 C CA . GLN A 1 247 ? -36.062 25.513 70.023 1.00 52.47 247 GLN A CA 1
ATOM 1955 C C . GLN A 1 247 ? -36.267 25.749 68.516 1.00 52.47 247 GLN A C 1
ATOM 1957 O O . GLN A 1 247 ? -36.513 26.874 68.081 1.00 52.47 247 GLN A O 1
ATOM 1962 N N . ILE A 1 248 ? -36.118 24.717 67.692 1.00 47.56 248 ILE A N 1
ATOM 1963 C CA . ILE A 1 248 ? -36.360 24.849 66.257 1.00 47.56 248 ILE A CA 1
ATOM 1964 C C . ILE A 1 248 ? -37.886 24.810 66.066 1.00 47.56 248 ILE A C 1
ATOM 1966 O O . ILE A 1 248 ? -38.506 23.758 66.089 1.00 47.56 248 ILE A O 1
ATOM 1970 N N . ALA A 1 249 ? -38.469 26.013 66.027 1.00 52.31 249 ALA A N 1
ATOM 1971 C CA . ALA A 1 249 ? -39.850 26.357 65.678 1.00 52.31 249 ALA A CA 1
ATOM 1972 C C . ALA A 1 249 ? -40.994 25.864 66.594 1.00 52.31 249 ALA A C 1
ATOM 1974 O O . ALA A 1 249 ? -42.021 25.399 66.111 1.00 52.31 249 ALA A O 1
ATOM 1975 N N . ARG A 1 250 ? -40.908 26.086 67.916 1.00 62.19 250 ARG A N 1
ATOM 1976 C CA . ARG A 1 250 ? -42.147 26.194 68.716 1.00 62.19 250 ARG A CA 1
ATOM 1977 C C . ARG A 1 250 ? -42.843 27.493 68.331 1.00 62.19 250 ARG A C 1
ATOM 1979 O O . ARG A 1 250 ? -42.278 28.568 68.533 1.00 62.19 250 ARG A O 1
ATOM 1986 N N . GLN A 1 251 ? -44.037 27.403 67.765 1.00 64.31 251 GLN A N 1
ATOM 1987 C CA . GLN A 1 251 ? -44.845 28.577 67.454 1.00 64.31 251 GLN A CA 1
ATOM 1988 C C . GLN A 1 251 ? -46.124 28.529 68.277 1.00 64.31 251 GLN A C 1
ATOM 1990 O O . GLN A 1 251 ? -46.819 27.511 68.302 1.00 64.31 251 GLN A O 1
ATOM 1995 N N . ASP A 1 252 ? -46.405 29.635 68.965 1.00 78.00 252 ASP A N 1
ATOM 1996 C CA . ASP A 1 252 ? -47.694 29.852 69.610 1.00 78.00 252 ASP A CA 1
ATOM 1997 C C . ASP A 1 252 ? -48.781 29.756 68.534 1.00 78.00 252 ASP A C 1
ATOM 1999 O O . ASP A 1 252 ? -48.759 30.501 67.547 1.00 78.00 252 ASP A O 1
ATOM 2003 N N . LEU A 1 253 ? -49.696 28.799 68.697 1.00 76.69 253 LEU A N 1
ATOM 2004 C CA . LEU A 1 253 ? -50.695 28.508 67.677 1.00 76.69 253 LEU A CA 1
ATOM 2005 C C . LEU A 1 253 ? -51.621 29.712 67.448 1.00 76.69 253 LEU A C 1
ATOM 2007 O O . LEU A 1 253 ? -51.991 29.979 66.307 1.00 76.69 253 LEU A O 1
ATOM 2011 N N . ALA A 1 254 ? -51.965 30.470 68.493 1.00 77.38 254 ALA A N 1
ATOM 2012 C CA . ALA A 1 254 ? -52.817 31.649 68.360 1.00 77.38 254 ALA A CA 1
ATOM 2013 C C . ALA A 1 254 ? -52.111 32.758 67.568 1.00 77.38 254 ALA A C 1
ATOM 2015 O O . ALA A 1 254 ? -52.725 33.383 66.699 1.00 77.38 254 ALA A O 1
ATOM 2016 N N . LYS A 1 255 ? -50.808 32.956 67.805 1.00 80.88 255 LYS A N 1
ATOM 2017 C CA . LYS A 1 255 ? -49.987 33.883 67.015 1.00 80.88 255 LYS A CA 1
ATOM 2018 C C . LYS A 1 255 ? -49.929 33.469 65.543 1.00 80.88 255 LYS A C 1
ATOM 2020 O O . LYS A 1 255 ? -50.159 34.301 64.669 1.00 80.88 255 LYS A O 1
ATOM 2025 N N . LEU A 1 256 ? -49.674 32.190 65.278 1.00 77.94 256 LEU A N 1
ATOM 2026 C CA . LEU A 1 256 ? -49.572 31.650 63.922 1.00 77.94 256 LEU A CA 1
ATOM 2027 C C . LEU A 1 256 ? -50.888 31.778 63.142 1.00 77.94 256 LEU A C 1
ATOM 2029 O O . LEU A 1 256 ? -50.885 32.145 61.969 1.00 77.94 256 LEU A O 1
ATOM 2033 N N . ILE A 1 257 ? -52.022 31.532 63.801 1.00 78.94 257 ILE A N 1
ATOM 2034 C CA . ILE A 1 257 ? -53.353 31.740 63.217 1.00 78.94 257 ILE A CA 1
ATOM 2035 C C . ILE A 1 257 ? -53.571 33.222 62.882 1.00 78.94 257 ILE A C 1
ATOM 2037 O O . ILE A 1 257 ? -54.023 33.535 61.781 1.00 78.94 257 ILE A O 1
ATOM 2041 N N . GLY A 1 258 ? -53.218 34.132 63.796 1.00 78.44 258 GLY A N 1
ATOM 2042 C CA . GLY A 1 258 ? -53.358 35.575 63.585 1.00 78.44 258 GLY A CA 1
ATOM 2043 C C . GLY A 1 258 ? -52.514 36.109 62.423 1.00 78.44 258 GLY A C 1
ATOM 2044 O O . GLY A 1 258 ? -53.007 36.906 61.626 1.00 78.44 258 GLY A O 1
ATOM 2045 N N . GLU A 1 259 ? -51.274 35.631 62.271 1.00 83.56 259 GLU A N 1
ATOM 2046 C CA . GLU A 1 259 ? -50.394 35.979 61.141 1.00 83.56 259 GLU A CA 1
ATOM 2047 C C . GLU A 1 259 ? -50.964 35.531 59.782 1.00 83.56 259 GLU A C 1
ATOM 2049 O O . GLU A 1 259 ? -50.684 36.157 58.762 1.00 83.56 259 GLU A O 1
ATOM 2054 N N . ASN A 1 260 ? -51.812 34.498 59.765 1.00 79.00 260 ASN A N 1
ATOM 2055 C CA . ASN A 1 260 ? -52.458 33.964 58.563 1.00 79.00 260 ASN A CA 1
ATOM 2056 C C . ASN A 1 260 ? -53.909 34.452 58.381 1.00 79.00 260 ASN A C 1
ATOM 2058 O O . ASN A 1 260 ? -54.690 33.816 57.677 1.00 79.00 260 ASN A O 1
ATOM 2062 N N . ALA A 1 261 ? -54.279 35.579 59.005 1.00 77.69 261 ALA A N 1
ATOM 2063 C CA . ALA A 1 261 ? -55.623 36.171 58.948 1.00 77.69 261 ALA A CA 1
ATOM 2064 C C . ALA A 1 261 ? -56.760 35.238 59.421 1.00 77.69 261 ALA A C 1
ATOM 2066 O O . ALA A 1 261 ? -57.924 35.419 59.059 1.00 77.69 261 ALA A O 1
ATOM 2067 N N . GLY A 1 262 ? -56.426 34.247 60.245 1.00 79.12 262 GLY A N 1
ATOM 2068 C CA . GLY A 1 262 ? -57.385 33.378 60.905 1.00 79.12 262 GLY A CA 1
ATOM 2069 C C . GLY A 1 262 ? -57.908 33.957 62.219 1.00 79.12 262 GLY A C 1
ATOM 2070 O O . GLY A 1 262 ? -57.429 34.983 62.707 1.00 79.12 262 GLY A O 1
ATOM 2071 N N . THR A 1 263 ? -58.878 33.278 62.836 1.00 80.69 263 THR A N 1
ATOM 2072 C CA . THR A 1 263 ? -59.342 33.627 64.191 1.00 80.69 263 THR A CA 1
ATOM 2073 C C . THR A 1 263 ? -59.091 32.492 65.172 1.00 80.69 263 THR A C 1
ATOM 2075 O O . THR A 1 263 ? -59.302 31.322 64.851 1.00 80.69 263 THR A O 1
ATOM 2078 N N . PHE A 1 264 ? -58.630 32.853 66.371 1.00 81.69 264 PHE A N 1
ATOM 2079 C CA . PHE A 1 264 ? -58.439 31.959 67.508 1.00 81.69 264 PHE A CA 1
ATOM 2080 C C . PHE A 1 264 ? -59.372 32.405 68.631 1.00 81.69 264 PHE A C 1
ATOM 2082 O O . PHE A 1 264 ? -59.216 33.500 69.170 1.00 81.69 264 PHE A O 1
ATOM 2089 N N . ASN A 1 265 ? -60.338 31.560 68.983 1.00 81.00 265 ASN A N 1
ATOM 2090 C CA . ASN A 1 265 ? -61.273 31.815 70.070 1.00 81.00 265 ASN A CA 1
ATOM 2091 C C . ASN A 1 265 ? -61.137 30.724 71.124 1.00 81.00 265 ASN A C 1
ATOM 2093 O O . ASN A 1 265 ? -61.283 29.540 70.821 1.00 81.00 265 ASN A O 1
ATOM 2097 N N . HIS A 1 266 ? -60.903 31.128 72.369 1.00 78.56 266 HIS A N 1
ATOM 2098 C CA . HIS A 1 266 ? -60.859 30.223 73.509 1.00 78.56 266 HIS A CA 1
ATOM 2099 C C . HIS A 1 266 ? -61.984 30.559 74.483 1.00 78.56 266 HIS A C 1
ATOM 2101 O O . HIS A 1 266 ? -62.094 31.676 74.983 1.00 78.56 266 HIS A O 1
ATOM 2107 N N . THR A 1 267 ? -62.830 29.569 74.736 1.00 77.94 267 THR A N 1
ATOM 2108 C CA . THR A 1 267 ? -63.820 29.577 75.811 1.00 77.94 267 THR A CA 1
ATOM 2109 C C . THR A 1 267 ? -63.466 28.491 76.818 1.00 77.94 267 THR A C 1
ATOM 2111 O O . THR A 1 267 ? -62.651 27.616 76.544 1.00 77.94 267 THR A O 1
ATOM 2114 N N . LYS A 1 268 ? -64.142 28.496 77.965 1.00 72.06 268 LYS A N 1
ATOM 2115 C CA . LYS A 1 268 ? -63.908 27.601 79.106 1.00 72.06 268 LYS A CA 1
ATOM 2116 C C . LYS A 1 268 ? -63.555 26.139 78.764 1.00 72.06 268 LYS A C 1
ATOM 2118 O O . LYS A 1 268 ? -62.721 25.556 79.454 1.00 72.06 268 LYS A O 1
ATOM 2123 N N . ASN A 1 269 ? -64.180 25.562 77.729 1.00 71.88 269 ASN A N 1
ATOM 2124 C CA . ASN A 1 269 ? -64.025 24.157 77.320 1.00 71.88 269 ASN A CA 1
ATOM 2125 C C . ASN A 1 269 ? -63.804 23.948 75.809 1.00 71.88 269 ASN A C 1
ATOM 2127 O O . ASN A 1 269 ? -63.781 22.811 75.336 1.00 71.88 269 ASN A O 1
ATOM 2131 N N . VAL A 1 270 ? -63.722 25.019 75.022 1.00 72.06 270 VAL A N 1
ATOM 2132 C CA . VAL A 1 270 ? -63.675 24.909 73.560 1.00 72.06 270 VAL A CA 1
ATOM 2133 C C . VAL A 1 270 ? -62.685 25.914 73.010 1.00 72.06 270 VAL A C 1
ATOM 2135 O O . VAL A 1 270 ? -62.796 27.112 73.281 1.00 72.06 270 VAL A O 1
ATOM 2138 N N . ILE A 1 271 ? -61.756 25.421 72.198 1.00 75.44 271 ILE A N 1
ATOM 2139 C CA . ILE A 1 271 ? -60.886 26.240 71.362 1.00 75.44 271 ILE A CA 1
ATOM 2140 C C . ILE A 1 271 ? -61.364 26.074 69.928 1.00 75.44 271 ILE A C 1
ATOM 2142 O O . ILE A 1 271 ? -61.458 24.956 69.424 1.00 75.44 271 ILE A O 1
ATOM 2146 N N . THR A 1 272 ? -61.678 27.184 69.276 1.00 76.81 272 THR A N 1
ATOM 2147 C CA . THR A 1 272 ? -62.064 27.206 67.865 1.00 76.81 272 THR A CA 1
ATOM 2148 C C . THR A 1 272 ? -61.017 27.980 67.090 1.00 76.81 272 THR A C 1
ATOM 2150 O O . THR A 1 272 ? -60.685 29.112 67.452 1.00 76.81 272 THR A O 1
ATOM 2153 N N . THR A 1 273 ? -60.501 27.377 66.027 1.00 75.75 273 THR A N 1
ATOM 2154 C CA . THR A 1 273 ? -59.580 28.022 65.096 1.00 75.75 273 THR A CA 1
ATOM 2155 C C . THR A 1 273 ? -60.222 28.075 63.719 1.00 75.75 273 THR A C 1
ATOM 2157 O O . THR A 1 273 ? -60.942 27.156 63.331 1.00 75.75 273 THR A O 1
ATOM 2160 N N . THR A 1 274 ? -59.995 29.161 62.986 1.00 79.31 274 THR A N 1
ATOM 2161 C CA . THR A 1 274 ? -60.442 29.308 61.593 1.00 79.31 274 THR A CA 1
ATOM 2162 C C . THR A 1 274 ? -59.352 29.958 60.759 1.00 79.31 274 THR A C 1
ATOM 2164 O O . THR A 1 274 ? -58.544 30.711 61.298 1.00 79.31 274 THR A O 1
ATOM 2167 N N . GLY A 1 275 ? -59.327 29.688 59.454 1.00 73.00 275 GLY A N 1
ATOM 2168 C CA . GLY A 1 275 ? -58.406 30.330 58.510 1.00 73.00 275 GLY A CA 1
ATOM 2169 C C . GLY A 1 275 ? -56.957 29.832 58.553 1.00 73.00 275 GLY A C 1
ATOM 2170 O O . GLY A 1 275 ? -56.119 30.396 57.859 1.00 73.00 275 GLY A O 1
ATOM 2171 N N . TYR A 1 276 ? -56.646 28.768 59.306 1.00 76.62 276 TYR A N 1
ATOM 2172 C CA . TYR A 1 276 ? -55.302 28.180 59.339 1.00 76.62 276 TYR A CA 1
ATOM 2173 C C . TYR A 1 276 ? -55.348 26.653 59.236 1.00 76.62 276 TYR A C 1
ATOM 2175 O O . TYR A 1 276 ? -55.999 25.977 60.032 1.00 76.62 276 TYR A O 1
ATOM 2183 N N . LYS A 1 277 ? -54.625 26.099 58.256 1.00 77.06 277 LYS A N 1
ATOM 2184 C CA . LYS A 1 277 ? -54.479 24.652 58.070 1.00 77.06 277 LYS A CA 1
ATOM 2185 C C . LYS A 1 277 ? -53.311 24.144 58.915 1.00 77.06 277 LYS A C 1
ATOM 2187 O O . LYS A 1 277 ? -52.165 24.482 58.635 1.00 77.06 277 LYS A O 1
ATOM 2192 N N . ILE A 1 278 ? -53.601 23.309 59.912 1.00 73.62 278 ILE A N 1
ATOM 2193 C CA . ILE A 1 278 ? -52.572 22.654 60.724 1.00 73.62 278 ILE A CA 1
ATOM 2194 C C . ILE A 1 278 ? -52.055 21.418 59.961 1.00 73.62 278 ILE A C 1
ATOM 2196 O O . ILE A 1 278 ? -52.865 20.561 59.610 1.00 73.62 278 ILE A O 1
ATOM 2200 N N . PRO A 1 279 ? -50.744 21.301 59.679 1.00 73.38 279 PRO A N 1
ATOM 2201 C CA . PRO A 1 279 ? -50.203 20.150 58.954 1.00 73.38 279 PRO A CA 1
ATOM 2202 C C . PRO A 1 279 ? -50.270 18.853 59.775 1.00 73.38 279 PRO A C 1
ATOM 2204 O O . PRO A 1 279 ? -49.977 18.853 60.971 1.00 73.38 279 PRO A O 1
ATOM 2207 N N . THR A 1 280 ? -50.580 17.725 59.129 1.00 70.69 280 THR A N 1
ATOM 2208 C CA . THR A 1 280 ? -50.702 16.412 59.800 1.00 70.69 280 THR A CA 1
ATOM 2209 C C . THR A 1 280 ? -49.372 15.834 60.283 1.00 70.69 280 THR A C 1
ATOM 2211 O O . THR A 1 280 ? -49.365 14.894 61.069 1.00 70.69 280 THR A O 1
ATOM 2214 N N . ASN A 1 281 ? -48.241 16.387 59.839 1.00 70.00 281 ASN A N 1
ATOM 2215 C CA . ASN A 1 281 ? -46.907 16.035 60.334 1.00 70.00 281 ASN A CA 1
ATOM 2216 C C . ASN A 1 281 ? -46.484 16.836 61.581 1.00 70.00 281 ASN A C 1
ATOM 2218 O O . ASN A 1 281 ? -45.336 16.740 62.006 1.00 70.00 281 ASN A O 1
ATOM 2222 N N . LYS A 1 282 ? -47.373 17.653 62.159 1.00 73.94 282 LYS A N 1
ATOM 2223 C CA . LYS A 1 282 ? -47.122 18.372 63.415 1.00 73.94 282 LYS A CA 1
ATOM 2224 C C . LYS A 1 282 ? -47.858 17.714 64.575 1.00 73.94 282 LYS A C 1
ATOM 2226 O O . LYS A 1 282 ? -48.885 17.062 64.398 1.00 73.94 282 LYS A O 1
ATOM 2231 N N . LEU A 1 283 ? -47.343 17.939 65.779 1.00 75.25 283 LEU A N 1
ATOM 2232 C CA . LEU A 1 283 ? -47.991 17.567 67.031 1.00 75.25 283 LEU A CA 1
ATOM 2233 C C . LEU A 1 283 ? -48.553 18.808 67.719 1.00 75.25 283 LEU A C 1
ATOM 2235 O O . LEU A 1 283 ? -47.944 19.878 67.681 1.00 75.25 283 LEU A O 1
ATOM 2239 N N . LEU A 1 284 ? -49.704 18.659 68.366 1.00 77.25 284 LEU A N 1
ATOM 2240 C CA . LEU A 1 284 ? -50.337 19.716 69.140 1.00 77.25 284 LEU A CA 1
ATOM 2241 C C . LEU A 1 284 ? -49.989 19.555 70.614 1.00 77.25 284 LEU A C 1
ATOM 2243 O O . LEU A 1 284 ? -50.385 18.578 71.249 1.00 77.25 284 LEU A O 1
ATOM 2247 N N . TYR A 1 285 ? -49.275 20.529 71.158 1.00 79.88 285 TYR A N 1
ATOM 2248 C CA . TYR A 1 285 ? -48.922 20.579 72.566 1.00 79.88 285 TYR A CA 1
ATOM 2249 C C . TYR A 1 285 ? -49.822 21.564 73.305 1.00 79.88 285 TYR A C 1
ATOM 2251 O O . TYR A 1 285 ? -49.981 22.704 72.866 1.00 79.88 285 TYR A O 1
ATOM 2259 N N . ILE A 1 286 ? -50.404 21.130 74.423 1.00 76.88 286 ILE A N 1
ATOM 2260 C CA . ILE A 1 286 ? -51.316 21.948 75.230 1.00 76.88 286 ILE A CA 1
ATOM 2261 C C . ILE A 1 286 ? -50.843 21.946 76.687 1.00 76.88 286 ILE A C 1
ATOM 2263 O O . ILE A 1 286 ? -50.776 20.884 77.307 1.00 76.88 286 ILE A O 1
ATOM 2267 N N . GLU A 1 287 ? -50.567 23.128 77.249 1.00 80.50 287 GLU A N 1
ATOM 2268 C CA . GLU A 1 287 ? -50.288 23.328 78.681 1.00 80.50 287 GLU A CA 1
ATOM 2269 C C . GLU A 1 287 ? -51.452 24.034 79.369 1.00 80.50 287 GLU A C 1
ATOM 2271 O O . GLU A 1 287 ? -51.995 25.015 78.853 1.00 80.50 287 GLU A O 1
ATOM 2276 N N . TYR A 1 288 ? -51.797 23.583 80.573 1.00 76.12 288 TYR A N 1
ATOM 2277 C CA . TYR A 1 288 ? -52.871 24.179 81.359 1.00 76.12 288 TYR A CA 1
ATOM 2278 C C . TYR A 1 288 ? -52.697 23.976 82.868 1.00 76.12 288 TYR A C 1
ATOM 2280 O O . TYR A 1 288 ? -52.031 23.050 83.327 1.00 76.12 288 TYR A O 1
ATOM 2288 N N . THR A 1 289 ? -53.302 24.846 83.679 1.00 75.88 289 THR A N 1
ATOM 2289 C CA . THR A 1 289 ? -53.281 24.712 85.148 1.00 75.88 289 THR A CA 1
ATOM 2290 C C . THR A 1 289 ? -54.321 23.722 85.679 1.00 75.88 289 THR A C 1
ATOM 2292 O O . THR A 1 289 ? -55.415 23.629 85.135 1.00 75.88 289 THR A O 1
ATOM 2295 N N . GLU A 1 290 ? -54.006 23.053 86.793 1.00 68.25 290 GLU A N 1
ATOM 2296 C CA . GLU A 1 290 ? -54.851 22.112 87.542 1.00 68.25 290 GLU A CA 1
ATOM 2297 C C . GLU A 1 290 ? -56.298 22.595 87.712 1.00 68.25 290 GLU A C 1
ATOM 2299 O O . GLU A 1 290 ? -56.547 23.724 88.151 1.00 68.25 290 GLU A O 1
ATOM 2304 N N . ILE A 1 291 ? -57.237 21.700 87.403 1.00 61.31 291 ILE A N 1
ATOM 2305 C CA . ILE A 1 291 ? -58.682 21.941 87.404 1.00 61.31 291 ILE A CA 1
ATOM 2306 C C . ILE A 1 291 ? -59.242 21.740 88.826 1.00 61.31 291 ILE A C 1
ATOM 2308 O O . ILE A 1 291 ? -58.791 20.839 89.538 1.00 61.31 291 ILE A O 1
ATOM 2312 N N . PRO A 1 292 ? -60.231 22.536 89.279 1.00 54.16 292 PRO A N 1
ATOM 2313 C CA . PRO A 1 292 ? -61.000 22.223 90.484 1.00 54.16 292 PRO A CA 1
ATOM 2314 C C . PRO A 1 292 ? -61.680 20.843 90.386 1.00 54.16 292 PRO A C 1
ATOM 2316 O O . PRO A 1 292 ? -62.219 20.486 89.342 1.00 54.16 292 PRO A O 1
ATOM 2319 N N . GLN A 1 293 ? -61.663 20.079 91.480 1.00 50.19 293 GLN A N 1
ATOM 2320 C CA . GLN A 1 293 ? -62.217 18.719 91.577 1.00 50.19 293 GLN A CA 1
ATOM 2321 C C . GLN A 1 293 ? -63.690 18.652 91.118 1.00 50.19 293 GLN A C 1
ATOM 2323 O O . GLN A 1 293 ? -64.503 19.452 91.578 1.00 50.19 293 GLN A O 1
ATOM 2328 N N . GLY A 1 294 ? -64.033 17.684 90.253 1.00 53.72 294 GLY A N 1
ATOM 2329 C CA . GLY A 1 294 ? -65.419 17.393 89.839 1.00 53.72 294 GLY A CA 1
ATOM 2330 C C . GLY A 1 294 ? -65.723 17.459 88.335 1.00 53.72 294 GLY A C 1
ATOM 2331 O O . GLY A 1 294 ? -66.874 17.266 87.953 1.0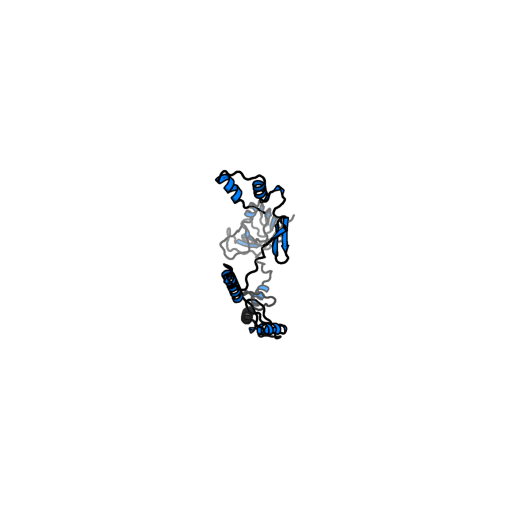0 53.72 294 GLY A O 1
ATOM 2332 N N . VAL A 1 295 ? -64.728 17.701 87.476 1.00 48.78 295 VAL A N 1
ATOM 2333 C CA . VAL A 1 295 ? -64.870 17.655 86.009 1.00 48.78 295 VAL A CA 1
ATOM 2334 C C . VAL A 1 295 ? -63.965 16.542 85.477 1.00 48.78 295 VAL A C 1
ATOM 2336 O O . VAL A 1 295 ? -62.790 16.491 85.837 1.00 48.78 295 VAL A O 1
ATOM 2339 N N . GLY A 1 296 ? -64.534 15.609 84.707 1.00 49.97 296 GLY A N 1
ATOM 2340 C CA . GLY A 1 296 ? -63.848 14.406 84.229 1.00 49.97 296 GLY A CA 1
ATOM 2341 C C . GLY A 1 296 ? -62.571 14.724 83.450 1.00 49.97 296 GLY A C 1
ATOM 2342 O O . GL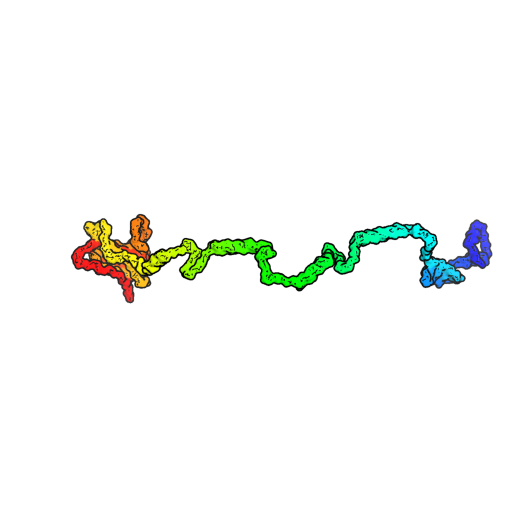Y A 1 296 ? -62.532 15.660 82.658 1.00 49.97 296 GLY A O 1
ATOM 2343 N N . THR A 1 297 ? -61.529 13.930 83.682 1.00 47.09 297 THR A N 1
ATOM 2344 C CA . THR A 1 297 ? -60.214 14.014 83.021 1.00 47.09 297 THR A CA 1
ATOM 2345 C C . THR A 1 297 ? -60.216 13.480 81.591 1.00 47.09 297 THR A C 1
ATOM 2347 O O . THR A 1 297 ? -59.163 13.408 80.960 1.00 47.09 297 THR A O 1
ATOM 2350 N N . ASP A 1 298 ? -61.385 13.104 81.083 1.00 51.06 298 ASP A N 1
ATOM 2351 C CA . ASP A 1 298 ? -61.500 12.287 79.894 1.00 51.06 298 ASP A CA 1
ATOM 2352 C C . ASP A 1 298 ? -61.941 13.129 78.695 1.00 51.06 298 ASP A C 1
ATOM 2354 O O . ASP A 1 298 ? -62.971 13.803 78.706 1.00 51.06 298 ASP A O 1
ATOM 2358 N N . ILE A 1 299 ? -61.153 12.971 77.631 1.00 50.72 299 ILE A N 1
ATOM 2359 C CA . ILE A 1 299 ? -61.412 13.339 76.237 1.00 50.72 299 ILE A CA 1
ATOM 2360 C C . ILE A 1 299 ? -61.069 14.800 75.895 1.00 50.72 299 ILE A C 1
ATOM 2362 O O . ILE A 1 299 ? -61.897 15.710 75.947 1.00 50.72 299 ILE A O 1
ATOM 2366 N N . ILE A 1 300 ? -59.826 15.001 75.441 1.00 55.31 300 ILE A N 1
ATOM 2367 C CA . ILE A 1 300 ? -59.515 16.058 74.472 1.00 55.31 300 ILE A CA 1
ATOM 2368 C C . ILE A 1 300 ? -59.764 15.455 73.092 1.00 55.31 300 ILE A C 1
ATOM 2370 O O . ILE A 1 300 ? -59.057 14.540 72.671 1.00 55.31 300 ILE A O 1
ATOM 2374 N N . GLY A 1 301 ? -60.815 15.928 72.429 1.00 56.38 301 GLY A N 1
ATOM 2375 C CA . GLY A 1 301 ? -61.184 15.512 71.081 1.00 56.38 301 GLY A CA 1
ATOM 2376 C C . GLY A 1 301 ? -60.849 16.612 70.082 1.00 56.38 301 GLY A C 1
ATOM 2377 O O . GLY A 1 301 ? -61.131 17.787 70.331 1.00 56.38 301 GLY A O 1
ATOM 2378 N N . VAL A 1 302 ? -60.258 16.229 68.952 1.00 55.22 302 VAL A N 1
ATOM 2379 C CA . VAL A 1 302 ? -60.115 17.108 67.789 1.00 55.22 302 VAL A CA 1
ATOM 2380 C C . VAL A 1 302 ? -61.209 16.728 66.805 1.00 55.22 302 VAL A C 1
ATOM 2382 O O . VAL A 1 302 ? -61.184 15.624 66.263 1.00 55.22 302 VAL A O 1
ATOM 2385 N N . THR A 1 303 ? -62.160 17.632 66.580 1.00 55.62 303 THR A N 1
ATOM 2386 C CA . THR A 1 303 ? -63.234 17.417 65.606 1.00 55.62 303 THR A CA 1
ATOM 2387 C C . THR A 1 303 ? -63.171 18.526 64.556 1.00 55.62 303 THR A C 1
ATOM 2389 O O . THR A 1 303 ? -63.188 19.709 64.918 1.00 55.62 303 THR A O 1
ATOM 2392 N N . PRO A 1 304 ? -63.091 18.195 63.258 1.00 54.16 304 PRO A N 1
ATOM 2393 C CA . PRO A 1 304 ? -63.237 19.198 62.212 1.00 54.16 304 PRO A CA 1
ATOM 2394 C C . PRO A 1 304 ? -64.660 19.776 62.247 1.00 54.16 304 PRO A C 1
ATOM 2396 O O . PRO A 1 304 ? -65.631 19.032 62.402 1.00 54.16 304 PRO A O 1
ATOM 2399 N N . ILE A 1 305 ? -64.801 21.097 62.095 1.00 54.25 305 ILE A N 1
ATOM 2400 C CA . ILE A 1 305 ? -66.121 21.687 61.831 1.00 54.25 305 ILE A CA 1
ATOM 2401 C C . ILE A 1 305 ? -66.387 21.495 60.339 1.00 54.25 305 ILE A C 1
ATOM 2403 O O . ILE A 1 305 ? -65.954 22.307 59.523 1.00 54.25 305 ILE A O 1
ATOM 2407 N N . GLY A 1 306 ? -67.071 20.409 59.983 1.00 45.53 306 GLY A N 1
ATOM 2408 C CA . GLY A 1 306 ? -67.666 20.280 58.656 1.00 45.53 306 GLY A CA 1
ATOM 2409 C C . GLY A 1 306 ? -68.790 21.301 58.480 1.00 45.53 306 GLY A C 1
ATOM 2410 O O . GLY A 1 306 ? -69.509 21.606 59.436 1.00 45.53 306 GLY A O 1
ATOM 2411 N N . ARG A 1 307 ? -68.934 21.835 57.265 1.00 39.78 307 ARG A N 1
ATOM 2412 C CA . ARG A 1 307 ? -70.240 22.334 56.819 1.00 39.78 307 ARG A CA 1
ATOM 2413 C C . ARG A 1 307 ? -71.230 21.185 56.693 1.00 39.78 307 ARG A C 1
ATOM 2415 O O . ARG A 1 307 ? -70.800 20.098 56.251 1.00 39.78 307 ARG A O 1
#

pLDDT: mean 74.6, std 13.86, range [39.78, 97.31]

Nearest PDB structures (foldseek):
  4lee-assembly4_D  TM=4.121E-01  e=2.519E-01  Candida albicans
  4gq7-assembly1_A  TM=3.932E-01  e=2.827E-01  Saccharomyces pastorianus

Foldseek 3Di:
DQDDQVVVVVCVVVVNDDDPVVVCSHVVSDDDVVLDDQFPDWDADPQRWIWTAGPVRDIDIRGDDDPDPVDPQPVDPCRVVVVVVVVVVVVVVVVPDDDDDPPFDRDPDTDDPVSVVVVVVCVPDDDPPDDPLVVDPCSVVVVVVVVVVVVPADDDDPPADRDPPTQDPVRVVVVVPPPPPVVPDPQPPQWDFPPDDDPNFTKTKGKAFDDDDQDAQKKKWFALQQADDDKWKWKAADDDDDDDPPPPDTDGVQVVLVVQVWHWDDDRGMTMIGRHGDDRRIMMMMMGTDGPPDTDNDDGDMDGPDD

Secondary structure (DSSP, 8-state):
-PPPTHHHHHHHHHT----HHHHHHHHTTSPPGGG--SEEEEEE-TT--EEEEETTS-EEEE------TTS-GGGSTTHHHHHHHHHHHHHHHHHTPPPP-TT--SSS----HHHHHHHHHGGG----S---GGGSTTHHHHHHHHHHHHHTSPPP-TT--SSS----HHHHHHHHTS-TTTT------S-EEEEEEETTEEEEEEEEEPPSS---S-EEEE-TT--SS-EEEEEEESS--SS-S-----EEHHHHHHHTT-EEEEETTEEEEES----TTEEEEEEEE-PPTTS-----EEEE---

Sequence (307 aa):
MKKPLHLIKTWFETGDVPTQQQFHDAWDSFHHKDNGEVLVGKTVNDKGDITFVFSDKEELIIEKFIPDVSKPIGYIDGLVEQLTGILDAIGGLQLGKVDTIDGKGLSDTNFSQGEKDKLEGLQNYTPPTSQPVSFIEGLQMIVDELTQDLNLKVNQVDGKGLSDTNFSQEEKDKLANISPDLAVYNLSNTPAFLNYRYFGKKVYGVLLAIPTPELEVNYTFTHALNVEKYLRIELWEDGLPPNNTRQIARQDLAKLIGENAGTFNHTKNVITTTGYKIPTNKLLYIEYTEIPQGVGTDIIGVTPIGR

Radius of gyration: 72.33 Å; Cα contacts (8 Å, |Δi|>4): 334; chains: 1; bounding box: 119×71×181 Å